Protein 3GRU (pdb70)

Foldseek 3Di:
DWAQAAVVVLVLLLVLQVAAQDFEEEEEACRLVSNVLSCQVHYVAYEYEHADCVNVVSVVVSVVVGVRYHYDHHDLLPDDPLPDDGQEYEYADPAVCVPSNLVVDLVSHHQKYKYKYFVLLLCLCCPFFPDPSDALNVLLQVQFWDKDFSDKAALVSIPPGDPGIMTIMMTGTDCPPQPAPDSVLLNLLRVQQRVQQFAFSLVSCLVSVVSVPDHNVRSNVLLVVLCVPDVLLVVRRRDGNRRDGSNSSRVNSRSSVVSVVVD

Radius of gyration: 21.1 Å; Cα contacts (8 Å, |Δi|>4): 492; chains: 1; bounding box: 54×29×55 Å

Sequence (263 aa):
QCFLIDKNFVNKAVEESSANLTKDDVVLEIGLGKGIILTEELAKNAKKVVYVIEIDKSLEPYANKLKELYNNIEIIWGDALKVDLNKLDFNKVVANLPYQISSPITFKLIKRGFDLAVLMYQYEFAKRMVAAAGTKDYGRLSVAVQSRADVVEIVAKKVPPSAFYPKPKVYSAIVKIKPNKGKYHIENENFFDDFLRAIFQHRNKSVRKALIDSSKELNYNKDEMKKILEDFLNTNSEIKNLINEKVFKLSVKDIVNNLSNEEFYRFLQNR

Nearest PDB structures (foldseek):
  3grv-assembly1_A  TM=1.001E+00  e=2.211E-54  Methanocaldococcus jannaschii
  3fyc-assembly2_B  TM=9.937E-01  e=2.887E-51  Methanocaldococcus jannaschii
  8x46-assembly1_A  TM=8.882E-01  e=2.233E-29  Pyrococcus horikoshii OT3
  8x4l-assembly2_B  TM=8.654E-01  e=7.383E-29  Pyrococc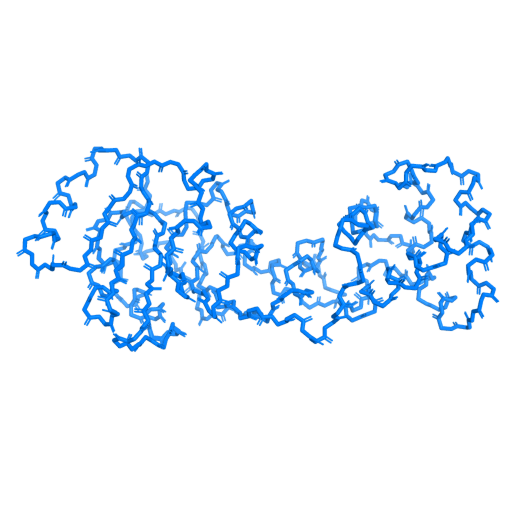us horikoshii OT3
  4jxj-assembly1_A  TM=8.465E-01  e=9.332E-23  Rickettsia bellii RML369-C

CATH classification: 3.40.50.150 (+1 more: 1.10.8.100)

InterPro domains:
  IPR001737 Ribosomal RNA adenine methyltransferase KsgA/Erm [PF00398] (2-251)
  IPR001737 Ribosomal RNA adenine methyltransferase KsgA/Erm [PS51689] (4-269)
  IPR001737 Ribosomal RNA adenine methyltransferase KsgA/Erm [PTHR11727] (4-267)
  IPR011530 Ribosomal RNA adenine dimethylase [MF_00607] (2-266)
  IPR011530 Ribosomal RNA adenine dimethylase [TIGR00755] (2-264)
  IPR020596 Ribosomal RNA adenine methylase transferase, conserved site [PS01131] (34-61)
  IPR020598 Ribosomal RNA adenine methylase transferase, N-terminal [SM00650] (18-184)
  IPR023165 rRNA adenine dimethylase-like, C-terminal [G3DSA:1.10.8.100] (187-275)
  IPR029063 S-adenosyl-L-methionine-dependent methyltransferase superfamily [G3DSA:3.40.50.150] (1-185)
  IPR029063 S-adenosyl-L-methionine-dependent methyltransferase superfamily [SSF53335] (1-267)

Solvent-accessible surface area: 12708 Å² total; per-residue (Å²): 117,54,41,17,83,41,54,96,25,1,79,98,6,20,136,13,1,111,28,76,113,126,13,12,0,0,4,4,18,5,24,79,3,61,13,0,51,38,0,2,102,59,0,122,58,0,16,0,2,13,120,62,117,87,25,66,90,78,2,83,60,12,101,87,133,41,155,23,16,82,19,34,72,21,40,10,76,168,39,67,13,113,172,21,90,10,36,18,0,1,3,40,10,57,42,106,31,7,44,68,0,0,57,40,1,20,89,72,23,20,88,24,0,1,1,7,3,85,46,104,33,0,71,102,0,45,9,66,42,35,61,101,49,3,17,118,13,0,0,11,0,35,2,38,2,51,25,90,50,55,14,103,0,35,22,72,0,8,146,64,137,31,106,74,95,13,0,2,0,64,1,109,40,40,88,69,123,53,62,31,87,50,88,113,28,3,56,40,0,3,78,0,0,27,89,50,72,89,84,18,0,73,108,0,2,30,73,7,3,171,62,11,134,61,77,52,101,80,0,95,124,30,2,82,88,5,48,120,74,62,67,112,4,86,86,24,0,75,67,72,0,24,104,8,42,10,137,44,0,1,66,1,2,15,56,1,50,97,43,27,125,94,108

B-factor: mean 41.16, std 8.22, range [20.68, 82.8]

Organism: Methanocaldococcus jannaschii (strain ATCC 43067 / DSM 2661 / JAL-1 / JCM 10045 / NBRC 100440) (NCBI:txid243232)

Secondary structure (DSSP, 8-state):
--EE--HHHHHHHHHHTT--TT-EEEEE--TTSHHHHHHHHHSSEEEEEES-GGGHHHHHHHHHH-SSEEEEES-TTTS-GGGS--SEEEEE--GGGHHHHHHHHHHH--SEEEEEEEHHHHHHHHPPTTSTT-SHHHHHHHTTEEEEEEEEE-GGGEESPPSS-EEEEEEEE-HHHH--S-HHHHHHHHHHHHTTTTSBHHHHHHHTGGGGT--HHHHHHHHHHHHTT-HHHHHHHTSBGGGS-HHHHHHHHHHHHHHHHH-

Structure (mmCIF, N/CA/C/O backbone):
data_3GRU
#
_entry.id   3GRU
#
_cell.length_a   40.528
_cell.length_b   66.276
_cell.length_c   62.008
_cell.angle_alpha   90.00
_cell.angle_beta   107.52
_cell.angle_gamma   90.00
#
_symmetry.space_group_name_H-M   'P 1 21 1'
#
loop_
_entity.id
_entity.type
_entity.pdbx_description
1 polymer 'Dimethyladenosine transferase'
2 non-polymer 'ADENOSINE MONOPHOSPHATE'
3 non-polymer 'SULFATE ION'
4 water water
#
loop_
_atom_site.group_PDB
_atom_site.id
_atom_site.type_symbol
_atom_site.label_atom_id
_atom_site.label_alt_id
_atom_site.label_comp_id
_atom_site.label_asym_id
_atom_site.label_entity_id
_atom_site.label_seq_id
_atom_site.pdbx_PDB_ins_code
_atom_site.Cartn_x
_atom_site.Cartn_y
_atom_site.Cartn_z
_atom_site.occupancy
_atom_site.B_iso_or_equiv
_atom_site.auth_seq_id
_atom_site.auth_comp_id
_atom_site.auth_asym_id
_atom_site.auth_atom_id
_atom_site.pdbx_PDB_model_num
ATOM 1 N N . GLN A 1 30 ? 26.050 21.978 7.369 1.00 56.78 10 GLN A N 1
ATOM 2 C CA . GLN A 1 30 ? 25.259 21.384 8.488 1.00 50.34 10 GLN A CA 1
ATOM 3 C C . GLN A 1 30 ? 24.856 19.942 8.179 1.00 50.96 10 GLN A C 1
ATOM 4 O O . GLN A 1 30 ? 24.332 19.658 7.096 1.00 44.67 10 GLN A O 1
ATOM 6 N N . CYS A 1 31 ? 25.112 19.043 9.130 1.00 44.50 11 CYS A N 1
ATOM 7 C CA . CYS A 1 31 ? 24.732 17.635 9.011 1.00 48.74 11 CYS A C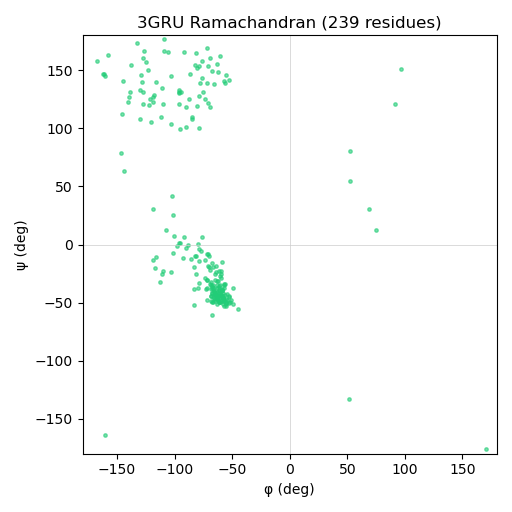A 1
ATOM 8 C C . CYS A 1 31 ? 23.388 17.428 9.708 1.00 45.39 11 CYS A C 1
ATOM 9 O O . CYS A 1 31 ? 23.328 17.321 10.932 1.00 45.69 11 CYS A O 1
ATOM 12 N N . PHE A 1 32 ? 22.314 17.391 8.920 1.00 38.52 12 PHE A N 1
ATOM 13 C CA . PHE A 1 32 ? 20.965 17.233 9.433 1.00 38.48 12 PHE A CA 1
ATOM 14 C C . PHE A 1 32 ? 20.758 15.803 9.939 1.00 37.58 12 PHE A C 1
ATOM 15 O O . PHE A 1 32 ? 21.197 14.858 9.293 1.00 36.01 12 PHE A O 1
ATOM 23 N N . LEU A 1 33 ? 20.084 15.660 11.073 1.00 36.86 13 LEU A N 1
ATOM 24 C CA . LEU A 1 33 ? 19.637 14.343 11.542 1.00 36.53 13 LEU A CA 1
ATOM 25 C C . LEU A 1 33 ? 18.512 13.913 10.617 1.00 38.89 13 LEU A C 1
ATOM 26 O O . LEU A 1 33 ? 17.519 14.636 10.486 1.00 44.26 13 LEU A O 1
ATOM 31 N N . ILE A 1 34 ? 18.671 12.762 9.965 1.00 33.61 14 ILE A N 1
ATOM 32 C CA . ILE A 1 34 ? 17.656 12.298 9.005 1.00 35.18 14 ILE A CA 1
ATOM 33 C C . ILE A 1 34 ? 16.993 10.983 9.431 1.00 45.16 14 ILE A C 1
ATOM 34 O O . ILE A 1 34 ? 15.898 10.659 8.968 1.00 46.95 14 ILE A O 1
ATOM 39 N N . ASP A 1 35 ? 17.656 10.239 10.312 1.00 37.76 15 ASP A N 1
ATOM 40 C CA . ASP A 1 35 ? 17.205 8.891 10.660 1.00 34.61 15 ASP A CA 1
ATOM 41 C C . ASP A 1 35 ? 16.143 8.956 11.757 1.00 31.98 15 ASP A C 1
ATOM 42 O O . ASP A 1 35 ? 16.432 9.260 12.927 1.00 35.80 15 ASP A O 1
ATOM 47 N N . LYS A 1 36 ? 14.904 8.670 11.370 1.00 33.27 16 LYS A N 1
ATOM 48 C CA . LYS A 1 36 ? 13.784 8.758 12.306 1.00 34.61 16 LYS A CA 1
ATOM 49 C C . LYS A 1 36 ? 13.933 7.829 13.517 1.00 34.96 16 LYS A C 1
ATOM 50 O O . LYS A 1 36 ? 13.378 8.091 14.587 1.00 37.38 16 LYS A O 1
ATOM 52 N N . ASN A 1 37 ? 14.681 6.742 13.360 1.00 33.94 17 ASN A N 1
ATOM 53 C CA . ASN A 1 37 ? 14.914 5.851 14.502 1.00 34.71 17 ASN A CA 1
ATOM 54 C C . ASN A 1 37 ? 15.628 6.517 15.658 1.00 36.70 17 ASN A C 1
ATOM 55 O O . ASN A 1 37 ? 15.308 6.246 16.817 1.00 37.69 17 ASN A O 1
ATOM 60 N N . PHE A 1 38 ? 16.557 7.423 15.341 1.00 35.17 18 PHE A N 1
ATOM 61 C CA . PHE A 1 38 ? 17.255 8.184 16.361 1.00 34.82 18 PHE A CA 1
ATOM 62 C C . PHE A 1 38 ? 16.437 9.347 16.911 1.00 37.66 18 PHE A C 1
ATOM 63 O O . PHE A 1 38 ? 16.522 9.660 18.096 1.00 38.87 18 PHE A O 1
ATOM 71 N N . VAL A 1 39 ? 15.616 9.956 16.057 1.00 33.32 19 VAL A N 1
ATOM 72 C CA . VAL A 1 39 ? 14.595 10.881 16.545 1.00 35.01 19 VAL A CA 1
ATOM 73 C C . VAL A 1 39 ? 13.714 10.173 17.593 1.00 38.29 19 VAL A C 1
ATOM 74 O O . VAL A 1 39 ? 13.542 10.671 18.713 1.00 37.60 19 VAL A O 1
ATOM 78 N N . ASN A 1 40 ? 13.207 8.990 17.242 1.00 36.33 20 ASN A N 1
ATOM 79 C CA . ASN A 1 40 ? 12.366 8.211 18.157 1.00 36.36 20 ASN A CA 1
ATOM 80 C C . ASN A 1 40 ? 13.069 7.890 19.471 1.00 36.13 20 ASN A C 1
ATOM 81 O O . ASN A 1 40 ? 12.470 8.041 20.535 1.00 41.22 20 ASN A O 1
ATOM 86 N N . LYS A 1 41 ? 14.339 7.470 19.415 1.00 35.83 21 LYS A N 1
ATOM 87 C CA . LYS A 1 41 ? 15.084 7.152 20.647 1.00 37.17 21 LYS A CA 1
ATOM 88 C C . LYS A 1 41 ? 15.191 8.368 21.581 1.00 37.04 21 LYS A C 1
ATOM 89 O O . LYS A 1 41 ? 15.001 8.254 22.805 1.00 38.86 21 LYS A O 1
ATOM 95 N N . ALA A 1 42 ? 15.491 9.530 21.000 1.00 35.40 22 ALA A N 1
ATOM 96 C CA . ALA A 1 42 ? 15.583 10.770 21.781 1.00 37.60 22 ALA A CA 1
ATOM 97 C C . ALA A 1 42 ? 14.231 11.116 22.409 1.00 35.55 22 ALA A C 1
ATOM 98 O O . ALA A 1 42 ? 14.134 11.356 23.618 1.00 38.15 22 ALA A O 1
ATOM 100 N N . VAL A 1 43 ? 13.191 11.126 21.583 1.00 36.83 23 VAL A N 1
ATOM 101 C CA . VAL A 1 43 ? 11.848 11.484 22.049 1.00 34.68 23 VAL A CA 1
ATOM 102 C C . VAL A 1 43 ? 11.353 10.532 23.155 1.00 38.30 23 VAL A C 1
ATOM 103 O O . VAL A 1 43 ? 10.768 10.971 24.160 1.00 38.07 23 VAL A O 1
ATOM 107 N N A GLU A 1 44 ? 11.628 9.245 22.964 0.50 35.71 24 GLU A N 1
ATOM 108 N N B GLU A 1 44 ? 11.562 9.228 22.983 0.50 38.28 24 GLU A N 1
ATOM 109 C CA A GLU A 1 44 ? 11.301 8.222 23.952 0.50 37.48 24 GLU A CA 1
ATOM 110 C CA B GLU A 1 44 ? 11.096 8.263 23.997 0.50 35.48 24 GLU A CA 1
ATOM 111 C C A GLU A 1 44 ? 12.014 8.475 25.280 0.50 32.35 24 GLU A C 1
ATOM 112 C C B GLU A 1 44 ? 11.776 8.475 25.347 0.50 37.61 24 GLU A C 1
ATOM 113 O O A GLU A 1 44 ? 11.413 8.346 26.350 0.50 41.28 24 GLU A O 1
ATOM 114 O O B GLU A 1 44 ? 11.119 8.462 26.389 0.50 36.37 24 GLU A O 1
ATOM 125 N N A SER A 1 45 ? 13.285 8.857 25.213 0.50 34.54 25 SER A N 1
ATOM 126 N N B SER A 1 45 ? 13.088 8.691 25.321 0.50 35.56 25 SER A N 1
ATOM 127 C CA A SER A 1 45 ? 14.069 9.072 26.419 0.50 38.42 25 SER A CA 1
ATOM 128 C CA B SER A 1 45 ? 13.850 8.946 26.537 0.50 32.47 25 SER A CA 1
ATOM 129 C C A SER A 1 45 ? 13.582 10.276 27.222 0.50 32.98 25 SER A C 1
ATOM 130 C C B SER A 1 45 ? 13.390 10.198 27.277 0.50 40.11 25 SER A C 1
ATOM 131 O O A SER A 1 45 ? 13.805 10.359 28.435 0.50 37.61 25 SER A O 1
ATOM 132 O O B SER A 1 45 ? 13.475 10.253 28.508 0.50 38.28 25 SER A O 1
ATOM 137 N N . ALA A 1 46 ? 12.918 11.199 26.529 1.00 37.67 26 ALA A N 1
ATOM 138 C CA . ALA A 1 46 ? 12.433 12.454 27.127 1.00 36.95 26 ALA A CA 1
ATOM 139 C C . ALA A 1 46 ? 11.126 12.272 27.918 1.00 39.00 26 ALA A C 1
ATOM 140 O O . ALA A 1 46 ? 10.740 13.155 28.676 1.00 37.49 26 ALA A O 1
ATOM 142 N N . ASN A 1 47 ? 10.443 11.141 27.714 1.00 33.84 27 ASN A N 1
ATOM 143 C CA . ASN A 1 47 ? 9.255 10.788 28.490 1.00 34.99 27 ASN A CA 1
ATOM 144 C C . ASN A 1 47 ? 8.238 11.936 28.463 1.00 38.66 27 ASN A C 1
ATOM 145 O O . ASN A 1 47 ? 7.816 12.425 29.492 1.00 36.77 27 ASN A O 1
ATOM 150 N N . LEU A 1 48 ? 7.873 12.365 27.265 1.00 35.54 28 LEU A N 1
ATOM 151 C CA . LEU A 1 48 ? 6.977 13.516 27.098 1.00 37.11 28 LEU A CA 1
ATOM 152 C C . LEU A 1 48 ? 5.497 13.234 27.378 1.00 39.29 28 LEU A C 1
ATOM 153 O O . LEU A 1 48 ? 4.965 12.163 27.046 1.00 37.18 28 LEU A O 1
ATOM 158 N N . THR A 1 49 ? 4.825 14.223 27.969 1.00 35.04 29 THR A N 1
ATOM 159 C CA . THR A 1 49 ? 3.380 14.228 28.058 1.00 32.16 29 THR A CA 1
ATOM 160 C C . THR A 1 49 ? 2.890 15.603 27.633 1.00 32.76 29 THR A C 1
ATOM 161 O O . THR A 1 49 ? 3.698 16.533 27.451 1.00 34.00 29 THR A O 1
ATOM 165 N N . LYS A 1 50 ? 1.570 15.747 27.519 1.00 32.41 30 LYS A N 1
ATOM 166 C CA . LYS A 1 50 ? 0.996 16.990 27.022 1.00 31.95 30 LYS A CA 1
ATOM 167 C C . LYS A 1 50 ? 1.020 18.113 28.076 1.00 34.48 30 LYS A C 1
ATOM 168 O O . LYS A 1 50 ? 0.427 19.180 27.858 1.00 33.82 30 LYS A O 1
ATOM 174 N N . ASP A 1 51 ? 1.664 17.855 29.219 1.00 33.55 31 ASP A N 1
ATOM 175 C CA . ASP A 1 51 ? 1.892 18.900 30.227 1.00 32.38 31 ASP A CA 1
ATOM 176 C C . ASP A 1 51 ? 3.315 19.451 30.191 1.00 33.41 31 ASP A C 1
ATOM 177 O O . ASP A 1 51 ? 3.637 20.399 30.920 1.00 34.71 31 ASP A O 1
ATOM 182 N N . ASP A 1 52 ? 4.173 18.824 29.382 1.00 33.27 32 ASP A N 1
ATOM 183 C CA . ASP A 1 52 ? 5.555 19.260 29.237 1.00 32.18 32 ASP A CA 1
ATOM 184 C C . ASP A 1 52 ? 5.659 20.329 28.167 1.00 35.64 32 ASP A C 1
ATOM 185 O O . ASP A 1 52 ? 4.927 20.288 27.169 1.00 36.35 32 ASP A O 1
ATOM 190 N N . VAL A 1 53 ? 6.591 21.256 28.373 1.00 33.01 33 VAL A N 1
ATOM 191 C CA . VAL A 1 53 ? 6.896 22.285 27.374 1.00 31.38 33 VAL A CA 1
ATOM 192 C C . VAL A 1 53 ? 8.378 22.122 27.048 1.00 37.12 33 VAL A C 1
ATOM 193 O O . VAL A 1 53 ? 9.231 22.169 27.955 1.00 34.36 33 VAL A O 1
ATOM 197 N N . VAL A 1 54 ? 8.676 21.949 25.758 1.00 34.13 34 VAL A N 1
ATOM 198 C CA . VAL A 1 54 ? 10.025 21.540 25.339 1.00 33.06 34 VAL A CA 1
ATOM 199 C C . VAL A 1 54 ? 10.750 22.654 24.602 1.00 36.67 34 VAL A C 1
ATOM 200 O O . VAL A 1 54 ? 10.170 23.300 23.723 1.00 33.92 34 VAL A O 1
ATOM 204 N N . LEU A 1 55 ? 12.017 22.868 24.964 1.00 32.73 35 LEU A N 1
ATOM 205 C CA . LEU A 1 55 ? 12.916 23.714 24.192 1.00 33.70 35 LEU A CA 1
ATOM 206 C C . LEU A 1 55 ? 13.741 22.832 23.263 1.00 35.12 35 LEU A C 1
ATOM 207 O O . LEU A 1 55 ? 14.350 21.853 23.716 1.00 34.08 35 LEU A O 1
ATOM 212 N N . GLU A 1 56 ? 13.783 23.196 21.986 1.00 34.13 36 GLU A N 1
ATOM 213 C CA . GLU A 1 56 ? 14.706 22.561 21.045 1.00 34.50 36 GLU A CA 1
ATOM 214 C C . GLU A 1 56 ? 15.685 23.621 20.557 1.00 35.07 36 GLU A C 1
ATOM 215 O O . GLU A 1 56 ? 15.290 24.759 20.323 1.00 35.79 36 GLU A O 1
ATOM 221 N N . ILE A 1 57 ? 16.951 23.242 20.419 1.00 35.64 37 ILE A N 1
ATOM 222 C CA . ILE A 1 57 ? 17.965 24.127 19.845 1.00 37.30 37 ILE A CA 1
ATOM 223 C C . ILE A 1 57 ? 18.360 23.569 18.490 1.00 36.34 37 ILE A C 1
ATOM 224 O O . ILE A 1 57 ? 18.794 22.425 18.394 1.00 37.07 37 ILE A O 1
ATOM 229 N N . GLY A 1 58 ? 18.174 24.372 17.452 1.00 36.27 38 GLY A N 1
ATOM 230 C CA . GLY A 1 58 ? 18.454 23.949 16.093 1.00 33.88 38 GLY A CA 1
ATOM 231 C C . GLY A 1 58 ? 17.207 23.346 15.475 1.00 40.45 38 GLY A C 1
ATOM 232 O O . GLY A 1 58 ? 16.659 22.356 15.970 1.00 44.04 38 GLY A O 1
ATOM 233 N N . LEU A 1 59 ? 16.758 23.938 14.379 1.00 34.29 39 LEU A N 1
ATOM 234 C CA . LEU A 1 59 ? 15.551 23.472 13.713 1.00 35.23 39 LEU A CA 1
ATOM 235 C 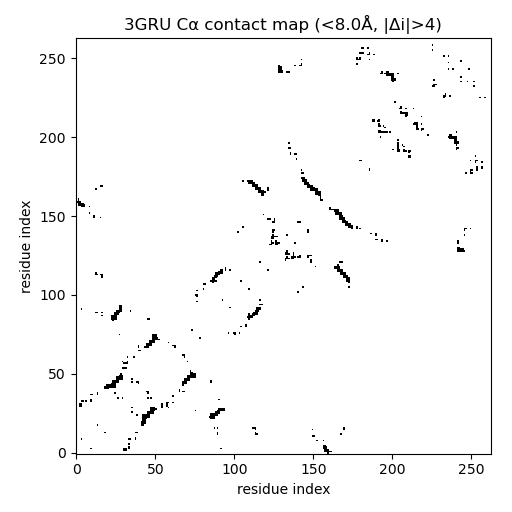C . LEU A 1 59 ? 15.839 22.297 12.769 1.00 34.46 39 LEU A C 1
ATOM 236 O O . LEU A 1 59 ? 15.018 21.385 12.628 1.00 36.86 39 LEU A O 1
ATOM 241 N N . GLY A 1 60 ? 16.981 22.357 12.090 1.00 39.47 40 GLY A N 1
ATOM 242 C CA . GLY A 1 60 ? 17.296 21.397 11.033 1.00 38.91 40 GLY A CA 1
ATOM 243 C C . GLY A 1 60 ? 16.150 21.310 10.041 1.00 36.96 40 GLY A C 1
ATOM 244 O O . GLY A 1 60 ? 15.626 22.332 9.604 1.00 38.05 40 GLY A O 1
ATOM 245 N N . LYS A 1 61 ? 15.759 20.081 9.704 1.00 39.82 41 LYS A N 1
ATOM 246 C CA . LYS A 1 61 ? 14.662 19.827 8.769 1.00 39.07 41 LYS A CA 1
ATOM 247 C C . LYS A 1 61 ? 13.307 19.767 9.471 1.00 38.36 41 LYS A C 1
ATOM 248 O O . LYS A 1 61 ? 12.265 19.551 8.829 1.00 39.99 41 LYS A O 1
ATOM 254 N N . GLY A 1 62 ? 13.330 19.947 10.790 1.00 39.13 42 GLY A N 1
ATOM 255 C CA . GLY A 1 62 ? 12.123 19.882 11.612 1.00 38.25 42 GLY A CA 1
ATOM 256 C C . GLY A 1 62 ? 11.530 18.501 11.874 1.00 37.98 42 GLY A C 1
ATOM 257 O O . GLY A 1 62 ? 10.373 18.396 12.311 1.00 41.10 42 GLY A O 1
ATOM 258 N N A ILE A 1 63 ? 12.307 17.455 11.607 0.50 37.54 43 ILE A N 1
ATOM 259 N N B ILE A 1 63 ? 12.292 17.437 11.630 0.50 39.75 43 ILE A N 1
ATOM 260 C CA A ILE A 1 63 ? 11.844 16.086 11.843 0.50 40.05 43 ILE A CA 1
ATOM 261 C CA B ILE A 1 63 ? 11.752 16.083 11.859 0.50 40.85 43 ILE A CA 1
ATOM 262 C C A ILE A 1 63 ? 11.655 15.885 13.353 0.50 35.37 43 ILE A C 1
ATOM 263 C C B ILE A 1 63 ? 11.730 15.706 13.353 0.50 35.38 43 ILE A C 1
ATOM 264 O O A ILE A 1 63 ? 10.578 15.484 13.816 0.50 35.49 43 ILE A O 1
ATOM 265 O O B ILE A 1 63 ? 10.845 14.974 13.804 0.50 46.43 43 ILE A O 1
ATOM 274 N N . LEU A 1 64 ? 12.692 16.218 14.114 1.00 35.32 44 LEU A N 1
ATOM 275 C CA . LEU A 1 64 ? 12.636 16.112 15.569 1.00 32.42 44 LEU A CA 1
ATOM 276 C C . LEU A 1 64 ? 11.548 17.051 16.072 1.00 33.47 44 LEU A C 1
ATOM 277 O O . LEU A 1 64 ? 10.733 16.672 16.911 1.00 36.36 44 LEU A O 1
ATOM 282 N N . THR A 1 65 ? 11.527 18.278 15.540 1.00 33.46 45 THR A N 1
ATOM 283 C CA . THR A 1 65 ? 10.523 19.277 15.935 1.00 33.03 45 THR A CA 1
ATOM 284 C C . THR A 1 65 ? 9.094 18.752 15.829 1.00 36.03 45 THR A C 1
ATOM 285 O O . THR A 1 65 ? 8.288 18.932 16.752 1.00 34.89 45 THR A O 1
ATOM 289 N N . GLU A 1 66 ? 8.792 18.082 14.719 1.00 33.61 46 GLU A N 1
ATOM 290 C CA . GLU A 1 66 ? 7.462 17.506 14.506 1.00 32.51 46 GLU A CA 1
ATOM 291 C C . GLU A 1 66 ? 7.090 16.522 15.621 1.00 35.87 46 GLU A C 1
ATOM 292 O O . GLU A 1 66 ? 5.976 16.584 16.170 1.00 37.12 46 GLU A O 1
ATOM 298 N N . GLU A 1 67 ? 8.024 15.637 15.976 1.00 34.69 47 GLU A N 1
ATOM 299 C CA . GLU A 1 67 ? 7.746 14.620 17.007 1.00 36.51 47 GLU A CA 1
ATOM 300 C C . GLU A 1 67 ? 7.546 15.258 18.377 1.00 34.57 47 GLU A C 1
ATOM 301 O O . GLU A 1 67 ? 6.730 14.793 19.172 1.00 39.61 47 GLU A O 1
ATOM 307 N N . LEU A 1 68 ? 8.281 16.332 18.638 1.00 34.04 48 LEU A N 1
ATOM 308 C CA . LEU A 1 68 ? 8.133 17.068 19.892 1.00 36.13 48 LEU A CA 1
ATOM 309 C C . LEU A 1 68 ? 6.739 17.704 19.947 1.00 38.08 48 LEU A C 1
ATOM 310 O O . LEU A 1 68 ? 6.047 17.601 20.965 1.00 38.13 48 LEU A O 1
ATOM 315 N N . ALA A 1 69 ? 6.327 18.339 18.847 1.00 34.43 49 ALA A N 1
ATOM 316 C CA . ALA A 1 69 ? 5.027 19.007 18.777 1.00 33.97 49 ALA A CA 1
ATOM 317 C C . ALA A 1 69 ? 3.855 18.031 18.931 1.00 37.29 49 ALA A C 1
ATOM 318 O O . ALA A 1 69 ? 2.823 18.365 19.533 1.00 37.75 49 ALA A O 1
ATOM 320 N N . LYS A 1 70 ? 4.003 16.838 18.361 1.00 34.69 50 LYS A N 1
ATOM 321 C CA . LYS A 1 70 ? 2.975 15.796 18.473 1.00 36.29 50 LYS A CA 1
ATOM 322 C C . LYS A 1 70 ? 2.739 15.346 19.917 1.00 37.91 50 LYS A C 1
ATOM 323 O O . LYS A 1 70 ? 1.630 14.940 20.273 1.00 37.26 50 LYS A O 1
ATOM 329 N N . ASN A 1 71 ? 3.795 15.389 20.727 1.00 35.15 51 ASN A N 1
ATOM 330 C CA . ASN A 1 71 ? 3.793 14.740 22.046 1.00 35.30 51 ASN A CA 1
ATOM 331 C C . ASN A 1 71 ? 3.784 15.665 23.261 1.00 39.27 51 ASN A C 1
ATOM 332 O O . ASN A 1 71 ? 3.324 15.266 24.340 1.00 41.42 51 ASN A O 1
ATOM 337 N N . ALA A 1 72 ? 4.244 16.903 23.075 1.00 36.66 52 ALA A N 1
ATOM 338 C CA . ALA A 1 72 ? 4.347 17.886 24.172 1.00 36.54 52 ALA A CA 1
ATOM 339 C C . ALA A 1 72 ? 3.261 18.966 24.080 1.00 36.63 52 ALA A C 1
ATOM 340 O O . ALA A 1 72 ? 2.594 19.105 23.040 1.00 35.95 52 ALA A O 1
ATOM 342 N N . LYS A 1 73 ? 3.073 19.723 25.171 1.00 33.14 53 LYS A N 1
ATOM 343 C CA . LYS A 1 73 ? 2.126 20.839 25.153 1.00 31.71 53 LYS A CA 1
ATOM 344 C C . LYS A 1 73 ? 2.480 21.840 24.057 1.00 33.74 53 LYS A C 1
ATOM 345 O O . 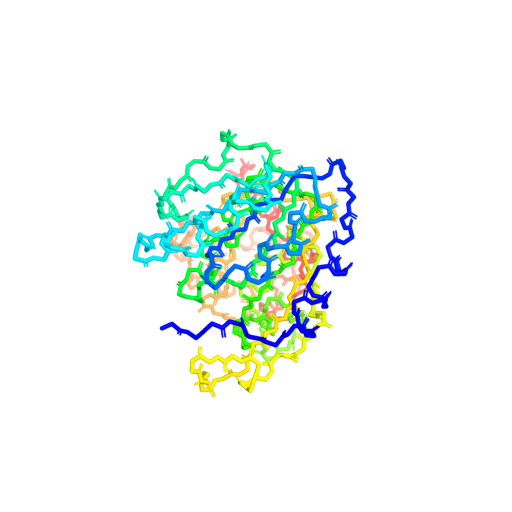LYS A 1 73 ? 1.608 22.256 23.268 1.00 34.76 53 LYS A O 1
ATOM 351 N N . LYS A 1 74 ? 3.763 22.217 24.023 1.00 34.13 54 LYS A N 1
ATOM 352 C CA . LYS A 1 74 ? 4.242 23.295 23.166 1.00 36.09 54 LYS A CA 1
ATOM 353 C C . LYS A 1 74 ? 5.737 23.092 23.013 1.00 34.70 54 LYS A C 1
ATOM 354 O O . LYS A 1 74 ? 6.389 22.520 23.897 1.00 34.77 54 LYS A O 1
ATOM 360 N N A VAL A 1 75 ? 6.287 23.512 21.878 0.50 32.75 55 VAL A N 1
ATOM 361 N N B VAL A 1 75 ? 6.269 23.584 21.896 0.50 34.49 55 VAL A N 1
ATOM 362 C CA A VAL A 1 75 ? 7.731 23.461 21.685 0.50 30.70 55 VAL A CA 1
ATOM 363 C CA B VAL A 1 75 ? 7.684 23.481 21.579 0.50 35.62 55 VAL A CA 1
ATOM 364 C C A VAL A 1 75 ? 8.253 24.800 21.179 0.50 32.02 55 VAL A C 1
ATOM 365 C C B VAL A 1 75 ? 8.215 24.859 21.192 0.50 35.40 55 VAL A C 1
ATOM 366 O O A VAL A 1 75 ? 7.688 25.391 20.254 0.50 31.29 55 VAL A O 1
ATOM 367 O O B VAL A 1 75 ? 7.616 25.542 20.356 0.50 34.63 55 VAL A O 1
ATOM 374 N N . TYR A 1 76 ? 9.310 25.275 21.831 1.00 32.89 56 TYR A N 1
ATOM 375 C CA . TYR A 1 76 ? 10.058 26.457 21.393 1.00 32.22 56 TYR A CA 1
ATOM 376 C C . TYR A 1 76 ? 11.252 25.909 20.626 1.00 34.09 56 TYR A C 1
ATOM 377 O O . TYR A 1 76 ? 11.896 24.975 21.099 1.00 36.01 56 TYR A O 1
ATOM 386 N N . VAL A 1 77 ? 11.574 26.509 19.485 1.00 32.68 57 VAL A N 1
ATOM 387 C CA . VAL A 1 77 ? 12.797 26.171 18.745 1.00 34.07 57 VAL A CA 1
ATOM 388 C C . VAL A 1 77 ? 13.651 27.415 18.577 1.00 31.70 57 VAL A C 1
ATOM 389 O O . VAL A 1 77 ? 13.185 28.386 17.980 1.00 34.52 57 VAL A O 1
ATOM 393 N N . ILE A 1 78 ? 14.881 27.384 19.094 1.00 32.16 58 ILE A N 1
ATOM 394 C CA . ILE A 1 78 ? 15.825 28.480 18.860 1.00 34.24 58 ILE A CA 1
ATOM 395 C C . ILE A 1 78 ? 16.716 28.088 17.691 1.00 33.90 58 ILE A C 1
ATOM 396 O O . ILE A 1 78 ? 17.393 27.062 17.746 1.00 34.01 58 ILE A O 1
ATOM 401 N N . GLU A 1 79 ? 16.689 28.912 16.646 1.00 31.94 59 GLU A N 1
ATOM 402 C CA . GLU A 1 79 ? 17.416 28.643 15.404 1.00 34.52 59 GLU A CA 1
ATOM 403 C C . GLU A 1 79 ? 18.044 29.931 14.871 1.00 32.61 59 GLU A C 1
ATOM 404 O O . GLU A 1 79 ? 17.352 30.928 14.703 1.00 31.15 59 GLU A O 1
ATOM 410 N N . ILE A 1 80 ? 19.353 29.880 14.621 1.00 37.06 60 ILE A N 1
ATOM 411 C CA . ILE A 1 80 ? 20.136 31.057 14.205 1.00 34.12 60 ILE A CA 1
ATOM 412 C C . ILE A 1 80 ? 20.039 31.390 12.717 1.00 37.64 60 ILE A C 1
ATOM 413 O O . ILE A 1 80 ? 20.262 32.545 12.309 1.00 34.29 60 ILE A O 1
ATOM 418 N N . ASP A 1 81 ? 19.738 30.370 11.914 1.00 37.47 61 ASP A N 1
ATOM 419 C CA . ASP A 1 81 ? 19.817 30.467 10.453 1.00 31.87 61 ASP A CA 1
ATOM 420 C C . ASP A 1 81 ? 18.427 30.624 9.846 1.00 39.28 61 ASP A C 1
ATOM 421 O O . ASP A 1 81 ? 17.665 29.654 9.752 1.00 37.48 61 ASP A O 1
ATOM 426 N N . LYS A 1 82 ? 18.104 31.848 9.430 1.00 41.71 62 LYS A N 1
ATOM 427 C CA . LYS A 1 82 ? 16.779 32.150 8.874 1.00 41.08 62 LYS A CA 1
ATOM 428 C C . LYS A 1 82 ? 16.514 31.535 7.498 1.00 36.71 62 LYS A C 1
ATOM 429 O O . LYS A 1 82 ? 15.379 31.560 7.018 1.00 38.92 62 LYS A O 1
ATOM 435 N N . SER A 1 83 ? 17.546 30.984 6.864 1.00 40.04 63 SER A N 1
ATOM 436 C CA . SER A 1 83 ? 17.357 30.346 5.555 1.00 42.18 63 SER A CA 1
ATOM 437 C C . SER A 1 83 ? 16.579 29.024 5.693 1.00 39.73 63 SER A C 1
ATOM 438 O O . SER A 1 83 ? 16.154 28.436 4.695 1.00 48.79 63 SER A O 1
ATOM 441 N N . LEU A 1 84 ? 16.370 28.594 6.939 1.00 35.61 64 LEU A N 1
ATOM 442 C CA . LEU A 1 84 ? 15.624 27.372 7.261 1.00 35.85 64 LEU A CA 1
ATOM 443 C C . LEU A 1 84 ? 14.135 27.646 7.489 1.00 37.57 64 LEU A C 1
ATOM 444 O O . LEU A 1 84 ? 13.382 26.744 7.867 1.00 42.68 64 LEU A O 1
ATOM 449 N N . GLU A 1 85 ? 13.714 28.887 7.241 1.00 36.60 65 GLU A N 1
ATOM 450 C CA . GLU A 1 85 ? 12.328 29.307 7.479 1.00 43.77 65 GLU A CA 1
ATOM 451 C C . GLU A 1 85 ? 11.256 28.483 6.730 1.00 40.11 65 GLU A C 1
ATOM 452 O O . GLU A 1 85 ? 10.179 28.239 7.283 1.00 47.58 65 GLU A O 1
ATOM 458 N N . PRO A 1 86 ? 11.533 28.057 5.478 1.00 45.55 66 PRO A N 1
ATOM 459 C CA . PRO A 1 86 ? 10.543 27.189 4.825 1.00 49.03 66 PRO A CA 1
ATOM 460 C C . PRO A 1 86 ? 10.223 25.914 5.609 1.00 40.58 66 PRO A C 1
ATOM 461 O O . PRO A 1 86 ? 9.078 25.454 5.567 1.00 47.81 66 PRO A O 1
ATOM 465 N N . TYR A 1 87 ? 11.203 25.350 6.317 1.00 38.55 67 TYR A N 1
ATOM 466 C CA . TYR A 1 87 ? 10.925 24.204 7.192 1.00 42.04 67 TYR A CA 1
ATOM 467 C C . TYR A 1 87 ? 10.003 24.582 8.356 1.00 45.38 67 TYR A C 1
ATOM 468 O O . TYR A 1 87 ? 9.098 23.820 8.712 1.00 49.91 67 TYR A O 1
ATOM 477 N N . ALA A 1 88 ? 10.237 25.765 8.924 1.00 43.25 68 ALA A N 1
ATOM 478 C CA . ALA A 1 88 ? 9.401 26.323 9.995 1.00 37.20 68 ALA A CA 1
ATOM 479 C C . ALA A 1 88 ? 7.965 26.562 9.521 1.00 43.89 68 ALA A C 1
ATOM 480 O O . ALA A 1 88 ? 7.004 26.176 10.191 1.00 41.89 68 ALA A O 1
ATOM 482 N N . ASN A 1 89 ? 7.836 27.193 8.357 1.00 45.68 69 ASN A N 1
ATOM 483 C CA . ASN A 1 89 ? 6.533 27.488 7.758 1.00 41.89 69 ASN A CA 1
ATOM 484 C C . ASN A 1 89 ? 5.719 26.231 7.451 1.00 42.83 69 ASN A C 1
ATOM 485 O O . ASN A 1 89 ? 4.508 26.209 7.663 1.00 49.02 69 ASN A O 1
ATOM 490 N N . LYS A 1 90 ? 6.393 25.183 6.982 1.00 47.21 70 LYS A N 1
ATOM 491 C CA . LYS A 1 90 ? 5.750 23.892 6.738 1.00 48.26 70 LYS A CA 1
ATOM 492 C C . LYS A 1 90 ? 5.163 23.330 8.038 1.00 51.78 70 LYS A C 1
ATOM 493 O O . LYS A 1 90 ? 3.992 22.944 8.084 1.00 46.15 70 LYS A O 1
ATOM 495 N N . LEU A 1 91 ? 5.980 23.313 9.090 1.00 46.45 71 LEU A N 1
ATOM 496 C CA . LEU A 1 91 ? 5.566 22.808 10.398 1.00 48.32 71 LEU A CA 1
ATOM 497 C C . LEU A 1 91 ? 4.350 23.543 10.956 1.00 41.49 71 LEU A C 1
ATOM 498 O O . LEU A 1 91 ? 3.409 22.920 11.455 1.00 44.56 71 LEU A O 1
ATOM 503 N N . LYS A 1 92 ? 4.382 24.871 10.872 1.00 50.12 72 LYS A N 1
ATOM 504 C CA . LYS A 1 92 ? 3.322 25.719 11.420 1.00 56.70 72 LYS A CA 1
ATOM 505 C C . LYS A 1 92 ? 1.962 25.527 10.742 1.00 61.45 72 LYS A C 1
ATOM 506 O O . LYS A 1 92 ? 0.928 25.907 11.301 1.00 58.12 72 LYS A O 1
ATOM 512 N N . GLU A 1 93 ? 1.973 24.948 9.541 1.00 49.65 73 GLU A N 1
ATOM 513 C CA . GLU A 1 93 ? 0.746 24.599 8.834 1.00 54.04 73 GLU A CA 1
ATOM 514 C C . GLU A 1 93 ? 0.051 23.376 9.436 1.00 51.61 73 GLU A C 1
ATOM 515 O O . GLU A 1 93 ? -1.172 23.247 9.351 1.00 61.57 73 GLU A O 1
ATOM 517 N N . LEU A 1 94 ? 0.833 22.483 10.037 1.00 41.40 74 LEU A N 1
ATOM 518 C CA . LEU A 1 94 ? 0.298 21.238 10.579 1.00 42.80 74 LEU A CA 1
ATOM 519 C C . LEU A 1 94 ? 0.155 21.286 12.100 1.00 45.52 74 LEU A C 1
ATOM 520 O O . LEU A 1 94 ? -0.637 20.541 12.680 1.00 51.00 74 LEU A O 1
ATOM 525 N N . TYR A 1 95 ? 0.935 22.152 12.741 1.00 44.28 75 TYR A N 1
ATOM 526 C CA . TYR A 1 95 ? 0.971 22.216 14.199 1.00 41.44 75 TYR A CA 1
ATOM 527 C C . TYR A 1 95 ? 0.801 23.634 14.679 1.00 48.34 75 TYR A C 1
ATOM 528 O O . TYR A 1 95 ? 1.451 24.547 14.171 1.00 49.50 75 TYR A O 1
ATOM 537 N N . ASN A 1 96 ? -0.079 23.806 15.661 1.00 36.72 76 ASN A N 1
ATOM 538 C CA . ASN A 1 96 ? -0.362 25.115 16.236 1.00 37.33 76 ASN A CA 1
ATOM 539 C C . ASN A 1 96 ? 0.436 25.424 17.504 1.00 39.26 76 ASN A C 1
ATOM 540 O O . ASN A 1 96 ? 0.281 26.502 18.083 1.00 38.37 76 ASN A O 1
ATOM 545 N N . ASN A 1 97 ? 1.300 24.491 17.917 1.00 34.22 77 ASN A N 1
ATOM 546 C CA . ASN A 1 97 ? 1.967 24.586 19.211 1.00 34.62 77 ASN A CA 1
ATOM 547 C C . ASN A 1 97 ? 3.485 24.673 19.094 1.00 34.85 77 ASN A C 1
ATOM 548 O O . ASN A 1 97 ? 4.211 24.215 19.985 1.00 36.25 77 ASN A O 1
ATOM 553 N N . ILE A 1 98 ? 3.954 25.268 17.996 1.00 35.90 78 ILE A N 1
ATOM 554 C CA . ILE A 1 98 ? 5.390 25.434 17.753 1.00 33.15 78 ILE A CA 1
ATOM 555 C C . ILE A 1 98 ? 5.691 26.922 17.669 1.00 41.56 78 ILE A C 1
ATOM 556 O O . ILE A 1 98 ? 5.057 27.642 16.894 1.00 38.57 78 ILE A O 1
ATOM 561 N N . GLU A 1 99 ? 6.652 27.381 18.466 1.00 34.10 79 GLU A N 1
ATOM 562 C CA . GLU A 1 99 ? 7.094 28.776 18.393 1.00 37.22 79 GLU A CA 1
ATOM 563 C C . GLU A 1 99 ? 8.570 28.806 18.012 1.00 40.97 79 GLU A C 1
ATOM 564 O O . GLU A 1 99 ? 9.398 28.210 18.700 1.00 36.56 79 GLU A O 1
ATOM 570 N N . ILE A 1 100 ? 8.886 29.492 16.914 1.00 34.29 80 ILE A N 1
ATOM 571 C CA . ILE A 1 100 ? 10.269 29.632 16.482 1.00 34.17 80 ILE A CA 1
ATOM 572 C C . ILE A 1 100 ? 10.846 30.951 16.979 1.00 33.77 80 ILE A C 1
ATOM 573 O O . ILE A 1 100 ? 10.233 32.016 16.834 1.00 32.99 80 ILE A O 1
ATOM 578 N N . ILE A 1 101 ? 12.022 30.849 17.578 1.00 31.84 81 ILE A N 1
ATOM 579 C CA . ILE A 1 101 ? 12.784 31.995 18.058 1.00 33.29 81 ILE A CA 1
ATOM 580 C C . ILE A 1 101 ? 14.014 32.074 17.176 1.00 39.30 81 ILE A C 1
ATOM 581 O O . ILE A 1 101 ? 14.897 31.205 17.243 1.00 34.79 81 ILE A O 1
ATOM 586 N N . TRP A 1 102 ? 14.055 33.092 16.323 1.00 34.38 82 TRP A N 1
ATOM 587 C CA . TRP A 1 102 ? 15.174 33.239 15.424 1.00 33.23 82 TRP A CA 1
ATOM 588 C C . TRP A 1 102 ? 16.256 33.972 16.166 1.00 33.22 82 TRP A C 1
ATOM 589 O O . TRP A 1 102 ? 16.145 35.173 16.434 1.00 33.03 82 TRP A O 1
ATOM 600 N N . GLY A 1 103 ? 17.316 33.251 16.480 1.00 33.72 83 GLY A N 1
ATOM 601 C CA . GLY A 1 103 ? 18.425 33.853 17.191 1.00 37.10 83 GLY A CA 1
ATOM 602 C C . GLY A 1 103 ? 19.450 32.853 17.673 1.00 38.73 83 GLY A C 1
ATOM 603 O O . GLY A 1 103 ? 19.361 31.658 17.408 1.00 34.26 83 GLY A O 1
ATOM 604 N N . ASP A 1 104 ? 20.430 33.381 18.394 1.00 35.90 84 ASP A N 1
ATOM 605 C CA . ASP A 1 104 ? 21.565 32.622 18.887 1.00 36.02 84 ASP A CA 1
ATOM 606 C C . ASP A 1 104 ? 21.265 32.043 20.263 1.00 36.49 84 ASP A C 1
ATOM 607 O O . ASP A 1 104 ? 21.047 32.785 21.213 1.00 37.45 84 ASP A O 1
ATOM 612 N N . ALA A 1 105 ? 21.270 30.710 20.382 1.00 36.03 85 ALA A N 1
ATOM 613 C CA . ALA A 1 105 ? 20.885 30.046 21.632 1.00 35.57 85 ALA A CA 1
ATOM 614 C C . ALA A 1 105 ? 21.767 30.433 22.819 1.00 35.56 85 ALA A C 1
ATOM 615 O O . ALA A 1 105 ? 21.342 30.310 23.970 1.00 41.64 85 ALA A O 1
ATOM 617 N N . LEU A 1 106 ? 22.985 30.891 22.535 1.00 34.64 86 LEU A N 1
ATOM 618 C CA . LEU A 1 106 ? 23.902 31.299 23.609 1.00 37.60 86 LEU A CA 1
ATOM 619 C C . LEU A 1 106 ? 23.611 32.709 24.105 1.00 44.75 86 LEU A C 1
ATOM 620 O O . LEU A 1 106 ? 24.163 33.139 25.124 1.00 45.10 86 LEU A O 1
ATOM 625 N N . LYS A 1 107 ? 22.741 33.415 23.384 1.00 36.22 87 LYS A N 1
ATOM 626 C CA . LYS A 1 107 ? 22.442 34.831 23.659 1.00 34.63 87 LYS A CA 1
ATOM 627 C C . LYS A 1 107 ? 21.019 35.041 24.166 1.00 37.13 87 LYS A C 1
ATOM 628 O O . LYS A 1 107 ? 20.768 35.943 24.961 1.00 39.82 87 LYS A O 1
ATOM 634 N N . VAL A 1 108 ? 20.095 34.201 23.706 1.00 40.07 88 VAL A N 1
ATOM 635 C CA . VAL A 1 108 ? 18.695 34.266 24.129 1.00 43.41 88 VAL A CA 1
ATOM 636 C C . VAL A 1 108 ? 18.579 34.162 25.656 1.00 47.61 88 VAL A C 1
ATOM 637 O O . VAL A 1 108 ? 19.295 33.382 26.281 1.00 45.51 88 VAL A O 1
ATOM 641 N N . ASP A 1 109 ? 17.701 34.968 26.255 1.00 41.96 89 ASP A N 1
ATOM 642 C CA . ASP A 1 109 ? 17.421 34.847 27.687 1.00 41.88 89 ASP A CA 1
ATOM 643 C C . ASP A 1 109 ? 16.468 33.687 27.947 1.00 40.10 89 ASP A C 1
ATOM 644 O O . ASP A 1 109 ? 15.253 33.792 27.771 1.00 39.75 89 ASP A O 1
ATOM 649 N N . LEU A 1 110 ? 17.036 32.563 28.373 1.00 37.80 90 LEU A N 1
ATOM 650 C CA . LEU A 1 110 ? 16.249 31.371 28.637 1.00 39.80 90 LEU A CA 1
ATOM 651 C C . LEU A 1 110 ? 15.341 31.492 29.875 1.00 38.07 90 LEU A C 1
ATOM 652 O O . LEU A 1 110 ? 14.385 30.729 30.015 1.00 41.29 90 LEU A O 1
ATOM 657 N N . ASN A 1 111 ? 15.655 32.442 30.761 1.00 42.35 91 ASN A N 1
ATOM 658 C CA . ASN A 1 111 ? 14.821 32.719 31.944 1.00 44.44 91 ASN A CA 1
ATOM 659 C C . ASN A 1 111 ? 13.397 33.152 31.579 1.00 41.17 91 ASN A C 1
ATOM 660 O O . ASN A 1 111 ? 12.462 32.920 32.344 1.00 48.93 91 ASN A O 1
ATOM 665 N N . LYS A 1 112 ? 13.250 33.756 30.399 1.00 43.58 92 LYS A N 1
ATOM 666 C CA . LYS A 1 112 ? 11.963 34.294 29.917 1.00 40.05 92 LYS A CA 1
ATOM 667 C C . LYS A 1 112 ? 11.040 33.233 29.281 1.00 46.81 92 LYS A C 1
ATOM 668 O O . LYS A 1 112 ? 9.873 33.511 28.993 1.00 49.48 92 LYS A O 1
ATOM 674 N N . LEU A 1 113 ? 11.557 32.027 29.055 1.00 37.79 93 LEU A N 1
ATOM 675 C CA . LEU A 1 113 ? 10.774 30.958 28.431 1.00 39.38 93 LEU A CA 1
ATOM 676 C C . LEU A 1 113 ? 10.307 29.933 29.478 1.00 42.85 93 LEU A C 1
ATOM 677 O O . LEU A 1 113 ? 11.033 29.655 30.428 1.00 55.35 93 LEU A O 1
ATOM 682 N N . ASP A 1 114 ? 9.112 29.369 29.291 1.00 40.00 94 ASP A N 1
ATOM 683 C CA . ASP A 1 114 ? 8.510 28.463 30.287 1.00 38.21 94 ASP A CA 1
ATOM 684 C C . ASP A 1 114 ? 8.600 26.966 29.963 1.00 42.70 94 ASP A C 1
ATOM 685 O O . ASP A 1 114 ? 7.652 26.196 30.184 1.00 48.15 94 ASP A O 1
ATOM 690 N N . PHE A 1 115 ? 9.749 26.535 29.471 1.00 38.86 95 PHE A N 1
ATOM 691 C CA . PHE A 1 115 ? 9.938 25.123 29.185 1.00 36.71 95 PHE A CA 1
ATOM 692 C C . PHE A 1 115 ? 10.322 24.351 30.452 1.00 36.71 95 PHE A C 1
ATOM 693 O O . PHE A 1 115 ? 10.886 24.934 31.393 1.00 36.54 95 PHE A O 1
ATOM 701 N N . ASN A 1 116 ? 10.025 23.046 30.482 1.00 33.84 96 ASN A N 1
ATOM 702 C CA . ASN A 1 116 ? 10.533 22.184 31.561 1.00 33.01 96 ASN A CA 1
ATOM 703 C C . ASN A 1 116 ? 11.479 21.096 31.055 1.00 34.39 96 ASN A C 1
ATOM 704 O O . ASN A 1 116 ? 12.119 20.412 31.855 1.00 37.08 96 ASN A O 1
ATOM 709 N N . LYS A 1 117 ? 11.549 20.917 29.731 1.00 33.04 97 LYS A N 1
ATOM 710 C CA . LYS A 1 117 ? 12.434 19.900 29.165 1.00 33.97 97 LYS A CA 1
ATOM 711 C C . LYS A 1 117 ? 13.146 20.440 27.932 1.00 33.07 97 LYS A C 1
ATOM 712 O O . LYS A 1 117 ? 12.660 21.381 27.301 1.00 34.79 97 LYS A O 1
ATOM 718 N N . VAL A 1 118 ? 14.313 19.867 27.629 1.00 33.77 98 VAL A N 1
ATOM 719 C CA . VAL A 1 118 ? 15.074 20.266 26.442 1.00 34.00 98 VAL A CA 1
ATOM 720 C C . VAL A 1 118 ? 15.376 19.010 25.647 1.00 35.49 98 VAL A C 1
ATOM 721 O O . VAL A 1 118 ? 15.813 18.012 26.221 1.00 36.63 98 VAL A O 1
ATOM 725 N N . VAL A 1 119 ? 15.116 19.050 24.337 1.00 35.47 99 VAL A N 1
ATOM 726 C CA . VAL A 1 119 ? 15.412 17.906 23.458 1.00 35.45 99 VAL A CA 1
ATOM 727 C C . VAL A 1 119 ? 15.954 18.489 22.167 1.00 39.46 99 VAL A C 1
ATOM 728 O O . VAL A 1 119 ? 15.290 19.311 21.522 1.00 35.63 99 VAL A O 1
ATOM 732 N N . ALA A 1 120 ? 17.163 18.089 21.792 1.00 36.44 100 ALA A N 1
ATOM 733 C CA . ALA A 1 120 ? 17.830 18.759 20.664 1.00 35.92 100 ALA A CA 1
ATOM 734 C C . ALA A 1 120 ? 18.966 17.932 20.110 1.00 40.77 100 ALA A C 1
ATOM 735 O O . ALA A 1 120 ? 19.621 17.213 20.859 1.00 38.03 100 ALA A O 1
ATOM 737 N N . ASN A 1 121 ? 19.177 18.027 18.796 1.00 34.90 101 ASN A N 1
ATOM 738 C CA . ASN A 1 121 ? 20.456 17.651 18.204 1.00 35.64 101 ASN A CA 1
ATOM 739 C C . ASN A 1 121 ? 21.276 18.934 18.223 1.00 37.15 101 ASN A C 1
ATOM 740 O O . ASN A 1 121 ? 21.073 19.817 17.376 1.00 36.75 101 ASN A O 1
ATOM 745 N N . LEU A 1 122 ? 22.178 19.058 19.191 1.00 37.51 102 LEU A N 1
ATOM 746 C CA . LEU A 1 122 ? 22.855 20.338 19.409 1.00 36.93 102 LEU A CA 1
ATOM 747 C C . LEU A 1 122 ? 23.791 20.717 18.265 1.00 37.46 102 LEU A C 1
ATOM 748 O O . LEU A 1 122 ? 24.374 19.848 17.615 1.00 39.43 102 LEU A O 1
ATOM 753 N N . PRO A 1 123 ? 23.952 22.023 18.032 1.00 38.22 103 PRO A N 1
ATOM 754 C CA . PRO A 1 123 ? 25.058 22.466 17.208 1.00 38.30 103 PRO A CA 1
ATOM 755 C C . PRO A 1 123 ? 26.309 22.199 18.027 1.00 38.08 103 PRO A C 1
ATOM 756 O O . PRO A 1 123 ? 26.450 22.733 19.135 1.00 41.71 103 PRO A O 1
ATOM 760 N N . TYR A 1 124 ? 27.189 21.353 17.512 1.00 39.94 104 TYR A N 1
ATOM 761 C CA . TYR A 1 124 ? 28.263 20.801 18.332 1.00 41.13 104 TYR A CA 1
ATOM 762 C C . TYR A 1 124 ? 29.215 21.883 18.839 1.00 44.34 104 TYR A C 1
ATOM 763 O O . TYR A 1 124 ? 29.761 21.776 19.944 1.00 41.75 104 TYR A O 1
ATOM 765 N N . GLN A 1 125 ? 29.387 22.937 18.045 1.00 40.60 105 GLN A N 1
ATOM 766 C CA . GLN A 1 125 ? 30.326 24.001 18.392 1.00 45.00 105 GLN A CA 1
ATOM 767 C C . GLN A 1 125 ? 29.948 24.696 19.700 1.00 45.75 105 GLN A C 1
ATOM 768 O O . GLN A 1 125 ? 30.806 25.295 20.353 1.00 48.09 105 GLN A O 1
ATOM 770 N N . ILE A 1 126 ? 28.671 24.618 20.079 1.00 38.23 106 ILE A N 1
ATOM 771 C CA . ILE A 1 126 ? 28.217 25.251 21.324 1.00 39.80 106 ILE A CA 1
ATOM 772 C C . ILE A 1 126 ? 28.049 24.298 22.506 1.00 38.52 106 ILE A C 1
ATOM 773 O O . ILE A 1 126 ? 27.584 24.705 23.570 1.00 39.27 106 ILE A O 1
ATOM 778 N N . SER A 1 127 ? 28.476 23.042 22.326 1.00 42.04 107 SER A N 1
ATOM 779 C CA . SER A 1 127 ? 28.221 21.963 23.296 1.00 41.04 107 SER A CA 1
ATOM 780 C C . SER A 1 127 ? 28.457 22.348 24.760 1.00 36.81 107 SER A C 1
ATOM 781 O O . SER A 1 127 ? 27.572 22.198 25.603 1.00 39.80 107 SER A O 1
ATOM 784 N N . SER A 1 128 ? 29.658 22.828 25.061 1.00 38.23 108 SER A N 1
ATOM 785 C CA . SER A 1 128 ? 29.977 23.140 26.451 1.00 38.92 108 SER A CA 1
ATOM 786 C C . SER A 1 128 ? 29.165 24.323 27.014 1.00 39.31 108 SER A C 1
ATOM 787 O O . SER A 1 128 ? 28.408 24.147 27.971 1.00 38.80 108 SER A O 1
ATOM 790 N N . PRO A 1 129 ? 29.296 25.531 26.421 1.00 37.94 109 PRO A N 1
ATOM 791 C CA . PRO A 1 129 ? 28.554 26.627 27.059 1.00 34.23 109 PRO A CA 1
ATOM 792 C C . PRO A 1 129 ? 27.044 26.424 27.107 1.00 38.43 109 PRO A C 1
ATOM 793 O O . PRO A 1 129 ? 26.416 26.837 28.092 1.00 38.09 109 PRO A O 1
ATOM 797 N N . ILE A 1 130 ? 26.454 25.793 26.083 1.00 36.41 110 ILE A N 1
ATOM 798 C CA . ILE A 1 130 ? 24.993 25.582 26.115 1.00 36.50 110 ILE A CA 1
ATOM 799 C C . ILE A 1 130 ? 24.573 24.627 27.239 1.00 34.24 110 ILE A C 1
ATOM 800 O O . ILE A 1 130 ? 23.527 24.807 27.871 1.00 38.35 110 ILE A O 1
ATOM 805 N N . THR A 1 131 ? 25.396 23.604 27.474 1.00 36.65 111 THR A N 1
ATOM 806 C CA . THR A 1 131 ? 25.104 22.637 28.517 1.00 40.98 111 THR A CA 1
ATOM 807 C C . THR A 1 131 ? 25.052 23.333 29.868 1.00 37.18 111 THR A C 1
ATOM 808 O O . THR A 1 131 ? 24.084 23.210 30.611 1.00 40.37 111 THR A O 1
ATOM 812 N N . PHE A 1 132 ? 26.068 24.132 30.168 1.00 35.65 112 PHE A N 1
ATOM 813 C CA . PHE A 1 132 ? 26.041 24.792 31.462 1.00 35.26 112 PHE A CA 1
ATOM 814 C C . PHE A 1 132 ? 25.007 25.908 31.550 1.00 37.63 112 PHE A C 1
ATOM 815 O O . PHE A 1 132 ? 24.467 26.152 32.628 1.00 39.75 112 PHE A O 1
ATOM 823 N N . LYS A 1 133 ? 24.718 26.569 30.426 1.00 39.77 113 LYS A N 1
ATOM 824 C CA . LYS A 1 133 ? 23.676 27.619 30.399 1.00 36.29 113 LYS A CA 1
ATOM 825 C C . LYS A 1 133 ? 22.326 26.998 30.709 1.00 39.09 113 LYS A C 1
ATOM 826 O O . LYS A 1 133 ? 21.526 27.545 31.503 1.00 38.97 113 LYS A O 1
ATOM 828 N N . LEU A 1 134 ? 22.079 25.841 30.096 1.00 36.62 114 LEU A N 1
ATOM 829 C CA . LEU A 1 134 ? 20.841 25.121 30.316 1.00 35.77 114 LEU A CA 1
ATOM 830 C C . LEU A 1 134 ? 20.736 24.637 31.758 1.00 37.35 114 LEU A C 1
ATOM 831 O O . LEU A 1 134 ? 19.710 24.818 32.412 1.00 37.89 114 LEU A O 1
ATOM 836 N N . ILE A 1 135 ? 21.812 24.041 32.270 1.00 37.77 115 ILE A N 1
ATOM 837 C CA . ILE A 1 135 ? 21.779 23.516 33.631 1.00 38.38 115 ILE A CA 1
ATOM 838 C C . ILE A 1 135 ? 21.534 24.650 34.637 1.00 36.83 115 ILE A C 1
ATOM 839 O O . ILE A 1 135 ? 20.751 24.493 35.571 1.00 39.44 115 ILE A O 1
ATOM 844 N N . LYS A 1 136 ? 22.193 25.794 34.412 1.00 36.90 116 LYS A N 1
ATOM 845 C CA . LYS A 1 136 ? 22.007 26.997 35.256 1.00 39.83 116 LYS A CA 1
ATOM 846 C C . LYS A 1 136 ? 20.550 27.448 35.298 1.00 41.70 116 LYS A C 1
ATOM 847 O O . LYS A 1 136 ? 20.007 27.709 36.376 1.00 44.90 116 LYS A O 1
ATOM 849 N N . ARG A 1 137 ? 19.930 27.532 34.119 1.00 38.49 117 ARG A N 1
ATOM 850 C CA . ARG A 1 137 ? 18.516 27.880 33.993 1.00 39.25 117 ARG A CA 1
ATOM 851 C C . ARG A 1 137 ? 17.637 26.843 34.691 1.00 42.01 117 ARG A C 1
ATOM 852 O O . ARG A 1 137 ? 16.643 27.183 35.348 1.00 41.53 117 ARG A O 1
ATOM 860 N N . GLY A 1 138 ? 18.005 25.574 34.540 1.00 38.95 118 GLY A N 1
ATOM 861 C CA . GLY A 1 138 ? 17.265 24.488 35.168 1.00 42.03 118 GLY A CA 1
ATOM 862 C C . GLY A 1 138 ? 16.265 23.854 34.224 1.00 41.51 118 GLY A C 1
ATOM 863 O O . GLY A 1 138 ? 15.749 24.503 33.309 1.00 38.79 118 GLY A O 1
ATOM 864 N N . PHE A 1 139 ? 16.004 22.570 34.444 1.00 36.66 119 PHE A N 1
ATOM 865 C CA . PHE A 1 139 ? 15.013 21.830 33.666 1.00 37.88 119 PHE A CA 1
ATOM 866 C C . PHE A 1 139 ? 14.748 20.503 34.374 1.00 36.46 119 PHE A C 1
ATOM 867 O O . PHE A 1 139 ? 15.573 20.058 35.176 1.00 38.07 119 PHE A O 1
ATOM 875 N N . ASP A 1 140 ? 13.593 19.902 34.104 1.00 34.04 120 ASP A N 1
ATOM 876 C CA . ASP A 1 140 ? 13.269 18.583 34.656 1.00 35.99 120 ASP A CA 1
ATOM 877 C C . ASP A 1 140 ? 14.145 17.503 34.051 1.00 37.09 120 ASP A C 1
ATOM 878 O O . ASP A 1 140 ? 14.631 16.610 34.754 1.00 39.79 120 ASP A O 1
ATOM 883 N N . LEU A 1 141 ? 14.309 17.576 32.727 1.00 34.68 121 LEU A N 1
ATOM 884 C CA . LEU A 1 141 ? 15.051 16.568 31.982 1.00 36.27 121 LEU A CA 1
ATOM 885 C C . LEU A 1 141 ? 15.476 17.160 30.645 1.00 36.11 121 LEU A C 1
ATOM 886 O O . LEU A 1 141 ? 14.742 17.961 30.047 1.00 35.77 121 LEU A O 1
ATOM 891 N N . ALA A 1 142 ? 16.660 16.771 30.172 1.00 35.65 122 ALA A N 1
ATOM 892 C CA . ALA A 1 142 ? 17.115 17.085 28.811 1.00 36.30 122 ALA A CA 1
ATOM 893 C C . ALA A 1 142 ? 17.587 15.806 28.118 1.00 39.50 122 ALA A C 1
ATOM 894 O O . ALA A 1 142 ? 18.140 14.906 28.761 1.00 38.85 122 ALA A O 1
ATOM 896 N N . VAL A 1 143 ? 17.359 15.735 26.810 1.00 35.99 123 VAL A N 1
ATOM 897 C CA . VAL A 1 143 ? 17.879 14.633 25.993 1.00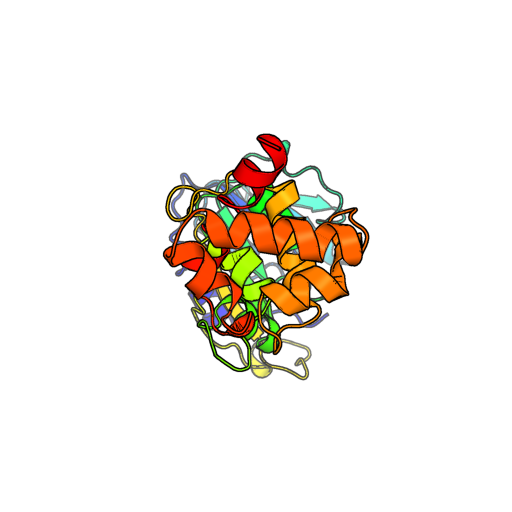 35.35 123 VAL A CA 1
ATOM 898 C C . VAL A 1 143 ? 18.556 15.297 24.797 1.00 37.32 123 VAL A C 1
ATOM 899 O O . VAL A 1 143 ? 17.892 15.871 23.920 1.00 37.83 123 VAL A O 1
ATOM 903 N N . LEU A 1 144 ? 19.886 15.259 24.788 1.00 36.17 124 LEU A N 1
ATOM 904 C CA . LEU A 1 144 ? 20.659 16.096 23.865 1.00 35.19 124 LEU A CA 1
ATOM 905 C C . LEU A 1 144 ? 21.658 15.254 23.098 1.00 39.87 124 LEU A C 1
ATOM 906 O O . LEU A 1 144 ? 22.271 14.346 23.665 1.00 38.75 124 LEU A O 1
ATOM 911 N N . MET A 1 145 ? 21.813 15.549 21.812 1.00 35.33 125 MET A N 1
ATOM 912 C CA . MET A 1 145 ? 22.844 14.878 21.023 1.00 35.07 125 MET A CA 1
ATOM 913 C C . MET A 1 145 ? 24.125 15.689 20.979 1.00 39.22 125 MET A C 1
ATOM 914 O O . MET A 1 145 ? 24.115 16.902 20.681 1.00 36.82 125 MET A O 1
ATOM 919 N N . TYR A 1 146 ? 25.234 14.995 21.265 1.00 35.41 126 TYR A N 1
ATOM 920 C CA . TYR A 1 146 ? 26.577 15.567 21.245 1.00 37.60 126 TYR A CA 1
ATOM 921 C C . TYR A 1 146 ? 27.485 14.721 20.366 1.00 34.28 126 TYR A C 1
ATOM 922 O O . TYR A 1 146 ? 27.150 13.576 20.056 1.00 34.82 126 TYR A O 1
ATOM 931 N N . GLN A 1 147 ? 28.659 15.236 20.005 1.00 34.70 127 GLN A N 1
ATOM 932 C CA . GLN A 1 147 ? 29.659 14.366 19.381 1.00 33.30 127 GLN A CA 1
ATOM 933 C C . GLN A 1 147 ? 30.026 13.298 20.400 1.00 37.85 127 GLN A C 1
ATOM 934 O O . GLN A 1 147 ? 29.995 13.551 21.605 1.00 37.02 127 GLN A O 1
ATOM 940 N N . TYR A 1 148 ? 30.364 12.104 19.920 1.00 36.64 128 TYR A N 1
ATOM 941 C CA . TYR A 1 148 ? 30.555 10.980 20.837 1.00 38.17 128 TYR A CA 1
ATOM 942 C C . TYR A 1 148 ? 31.662 11.224 21.877 1.00 31.93 128 TYR A C 1
ATOM 943 O O . TYR A 1 148 ? 31.458 10.935 23.058 1.00 36.53 128 TYR A O 1
ATOM 952 N N . GLU A 1 149 ? 32.793 11.776 21.447 1.00 36.60 129 GLU A N 1
ATOM 953 C CA . GLU A 1 149 ? 33.903 12.000 22.379 1.00 37.68 129 GLU A CA 1
ATOM 954 C C . GLU A 1 149 ? 33.526 12.948 23.525 1.00 38.15 129 GLU A C 1
ATOM 955 O O . GLU A 1 149 ? 33.938 12.730 24.669 1.00 39.02 129 GLU A O 1
ATOM 961 N N . PHE A 1 150 ? 32.719 13.966 23.223 1.00 34.30 130 PHE A N 1
ATOM 962 C CA . PHE A 1 150 ? 32.219 14.892 24.255 1.00 35.49 130 PHE A CA 1
ATOM 963 C C . PHE A 1 150 ? 31.314 14.159 25.237 1.00 34.90 130 PHE A C 1
ATOM 964 O O . PHE A 1 150 ? 31.475 14.277 26.466 1.00 38.40 130 PHE A O 1
ATOM 972 N N . ALA A 1 151 ? 30.354 13.391 24.711 1.00 34.10 131 ALA A N 1
ATOM 973 C CA . ALA A 1 151 ? 29.464 12.589 25.550 1.00 35.95 131 ALA A CA 1
ATOM 974 C C . ALA A 1 151 ? 30.233 11.620 26.469 1.00 34.81 131 ALA A C 1
ATOM 975 O O . ALA A 1 151 ? 29.918 11.516 27.665 1.00 35.47 131 ALA A O 1
ATOM 977 N N . LYS A 1 152 ? 31.252 10.958 25.924 1.00 37.00 132 LYS A N 1
ATOM 978 C CA . LYS A 1 152 ? 32.063 10.016 26.710 1.00 36.95 132 LYS A CA 1
ATOM 979 C C . LYS A 1 152 ? 32.703 10.731 27.898 1.00 36.12 132 LYS A C 1
ATOM 980 O O . LYS A 1 152 ? 32.758 10.186 29.003 1.00 39.04 132 LYS A O 1
ATOM 986 N N . ARG A 1 153 ? 33.162 11.959 27.668 1.00 35.35 133 ARG A N 1
ATOM 987 C CA . ARG A 1 153 ? 33.748 12.762 28.735 1.00 35.64 133 ARG A CA 1
ATOM 988 C C . ARG A 1 153 ? 32.713 13.155 29.780 1.00 39.43 133 ARG A C 1
ATOM 989 O O . ARG A 1 153 ? 32.981 13.109 30.983 1.00 39.51 133 ARG A O 1
ATOM 997 N N . MET A 1 154 ? 31.523 13.525 29.327 1.00 36.08 134 MET A N 1
ATOM 998 C CA . MET A 1 154 ? 30.483 13.952 30.256 1.00 33.60 134 MET A CA 1
ATOM 999 C C . MET A 1 154 ? 30.163 12.859 31.268 1.00 35.07 134 MET A C 1
ATOM 1000 O O . MET A 1 154 ? 29.942 13.144 32.451 1.00 37.57 134 MET A O 1
ATOM 1005 N N . VAL A 1 155 ? 30.099 11.614 30.790 1.00 36.87 135 VAL A N 1
ATOM 1006 C CA . VAL A 1 155 ? 29.615 10.499 31.607 1.00 34.08 135 VAL A CA 1
ATOM 1007 C C . VAL A 1 155 ? 30.737 9.680 32.247 1.00 42.15 135 VAL A C 1
ATOM 1008 O O . VAL A 1 155 ? 30.463 8.721 32.979 1.00 38.71 135 VAL A O 1
ATOM 1012 N N . ALA A 1 156 ? 31.987 10.055 31.978 1.00 37.73 136 ALA A N 1
ATOM 1013 C CA . ALA A 1 156 ? 33.146 9.224 32.354 1.00 35.22 136 ALA A CA 1
ATOM 1014 C C . ALA A 1 156 ? 33.203 8.908 33.852 1.00 37.39 136 ALA A C 1
ATOM 1015 O O . ALA A 1 156 ? 32.917 9.760 34.681 1.00 35.32 136 ALA A O 1
ATOM 1017 N N . ALA A 1 157 ? 33.594 7.684 34.200 1.00 38.07 137 ALA A N 1
ATOM 1018 C CA . ALA A 1 157 ? 33.713 7.327 35.617 1.00 39.91 137 ALA A CA 1
ATOM 1019 C C . ALA A 1 157 ? 35.036 7.847 36.183 1.00 34.38 137 ALA A C 1
ATOM 1020 O O . ALA A 1 157 ? 36.030 7.955 35.467 1.00 35.50 137 ALA A O 1
ATOM 1022 N N . ALA A 1 158 ? 35.049 8.130 37.480 1.00 37.30 138 ALA A N 1
ATOM 1023 C CA . ALA A 1 158 ? 36.255 8.634 38.117 1.00 37.55 138 ALA A CA 1
ATOM 1024 C C . ALA A 1 158 ? 37.431 7.705 37.880 1.00 33.71 138 ALA A C 1
ATOM 1025 O O . ALA A 1 158 ? 37.256 6.473 37.809 1.00 34.56 138 ALA A O 1
ATOM 1027 N N . GLY A 1 159 ? 38.631 8.271 37.755 1.00 32.95 139 GLY A N 1
ATOM 1028 C CA . GLY A 1 159 ? 39.827 7.453 37.620 1.00 30.88 139 GLY A CA 1
ATOM 1029 C C . GLY A 1 159 ? 40.046 6.788 36.268 1.00 35.52 139 GLY A C 1
ATOM 1030 O O . GLY A 1 159 ? 40.910 5.915 36.137 1.00 36.65 139 GLY A O 1
ATOM 1031 N N . THR A 1 160 ? 39.275 7.209 35.263 1.00 37.50 140 THR A N 1
ATOM 1032 C CA . THR A 1 160 ? 39.448 6.693 33.896 1.00 38.41 140 THR A CA 1
ATOM 1033 C C . THR A 1 160 ? 40.032 7.736 32.942 1.00 37.08 140 THR A C 1
ATOM 1034 O O . THR A 1 160 ? 40.056 8.936 33.244 1.00 37.56 140 THR A O 1
ATOM 1038 N N . LYS A 1 161 ? 40.475 7.276 31.775 1.00 41.93 141 LYS A N 1
ATOM 1039 C CA . LYS A 1 161 ? 41.159 8.133 30.808 1.00 38.93 141 LYS A CA 1
ATOM 1040 C C . LYS A 1 161 ? 40.349 9.359 30.357 1.00 39.41 141 LYS A C 1
ATOM 1041 O O . LYS A 1 161 ? 40.922 10.425 30.131 1.00 46.50 141 LYS A O 1
ATOM 1043 N N . ASP A 1 162 ? 39.025 9.217 30.241 1.00 34.87 142 ASP A N 1
ATOM 1044 C CA . ASP A 1 162 ? 38.156 10.304 29.765 1.00 36.77 142 ASP A CA 1
ATOM 1045 C C . ASP A 1 162 ? 37.626 11.207 30.888 1.00 33.60 142 ASP A C 1
ATOM 1046 O O . ASP A 1 162 ? 36.894 12.165 30.637 1.00 39.29 142 ASP A O 1
ATOM 1051 N N . TYR A 1 163 ? 37.957 10.875 32.135 1.00 34.60 143 TYR A N 1
ATOM 1052 C CA . TYR A 1 163 ? 37.419 11.619 33.272 1.00 32.97 143 TYR A CA 1
ATOM 1053 C C . TYR A 1 163 ? 38.194 12.910 33.423 1.00 32.00 143 TYR A C 1
ATOM 1054 O O . TYR A 1 163 ? 39.420 12.897 33.514 1.00 34.96 143 TYR A O 1
ATOM 1063 N N . GLY A 1 164 ? 37.464 14.015 33.479 1.00 33.51 144 GLY A N 1
ATOM 1064 C CA . GLY A 1 164 ? 38.108 15.301 33.634 1.00 33.74 144 GLY A CA 1
ATOM 1065 C C . GLY A 1 164 ? 37.170 16.364 34.131 1.00 34.95 144 GLY A C 1
ATOM 1066 O O . GLY A 1 164 ? 36.084 16.072 34.639 1.00 31.94 144 GLY A O 1
ATOM 1067 N N . ARG A 1 165 ? 37.597 17.607 33.971 1.00 33.72 145 ARG A N 1
ATOM 1068 C CA . ARG A 1 165 ? 36.829 18.726 34.506 1.00 31.30 145 ARG A CA 1
ATOM 1069 C C . ARG A 1 165 ? 35.389 18.672 33.999 1.00 33.07 145 ARG A C 1
ATOM 1070 O O . ARG A 1 165 ? 34.445 18.895 34.759 1.00 34.95 145 ARG A O 1
ATOM 1078 N N . LEU A 1 166 ? 35.219 18.372 32.713 1.00 30.76 146 LEU A N 1
ATOM 1079 C CA . LEU A 1 166 ? 33.858 18.348 32.153 1.00 31.94 146 LEU A CA 1
ATOM 1080 C C . LEU A 1 166 ? 32.979 17.325 32.860 1.00 34.83 146 LEU A C 1
ATOM 1081 O O . LEU A 1 166 ? 31.797 17.586 33.172 1.00 35.99 146 LEU A O 1
ATOM 1086 N N . SER A 1 167 ? 33.561 16.148 33.089 1.00 33.83 147 SER A N 1
ATOM 1087 C CA . SER A 1 167 ? 32.866 15.058 33.768 1.00 33.25 147 SER A CA 1
ATOM 1088 C C . SER A 1 167 ? 32.358 15.526 35.117 1.00 34.90 147 SER A C 1
ATOM 1089 O O . SER A 1 167 ? 31.185 15.347 35.427 1.00 35.63 147 SER A O 1
ATOM 1092 N N . VAL A 1 168 ? 33.234 16.136 35.914 1.00 34.31 148 VAL A N 1
ATOM 1093 C CA . VAL A 1 168 ? 32.860 16.542 37.284 1.00 32.95 148 VAL A CA 1
ATOM 1094 C C . VAL A 1 168 ? 31.918 17.732 37.267 1.00 36.41 148 VAL A C 1
ATOM 1095 O O . VAL A 1 168 ? 30.976 17.814 38.070 1.00 36.28 148 VAL A O 1
ATOM 1099 N N . ALA A 1 169 ? 32.171 18.659 36.344 1.00 34.84 149 ALA A N 1
ATOM 1100 C CA . ALA A 1 169 ? 31.314 19.841 36.211 1.00 35.85 149 ALA A CA 1
ATOM 1101 C C . ALA A 1 169 ? 29.861 19.466 35.921 1.00 35.72 149 ALA A C 1
ATOM 1102 O O . ALA A 1 169 ? 28.943 20.101 36.446 1.00 36.87 149 ALA A O 1
ATOM 1104 N N . VAL A 1 170 ? 29.660 18.430 35.106 1.00 35.17 150 VAL A N 1
ATOM 1105 C CA . VAL A 1 170 ? 28.314 17.989 34.769 1.00 33.83 150 VAL A CA 1
ATOM 1106 C C . VAL A 1 170 ? 27.744 17.068 35.841 1.00 37.28 150 VAL A C 1
ATOM 1107 O O . VAL A 1 170 ? 26.628 17.297 36.346 1.00 36.74 150 VAL A O 1
ATOM 1111 N N . GLN A 1 171 ? 28.502 16.029 36.194 1.00 38.02 151 GLN A N 1
ATOM 1112 C CA . GLN A 1 171 ? 27.992 15.009 37.125 1.00 37.38 151 GLN A CA 1
ATOM 1113 C C . GLN A 1 171 ? 27.714 15.540 38.530 1.00 36.15 151 GLN A C 1
ATOM 1114 O O . GLN A 1 171 ? 26.890 14.965 39.253 1.00 37.04 151 GLN A O 1
ATOM 1120 N N . SER A 1 172 ? 28.407 16.613 38.918 1.00 32.84 152 SER A N 1
ATOM 1121 C CA . SER A 1 172 ? 28.146 17.280 40.215 1.00 35.33 152 SER A CA 1
ATOM 1122 C C . SER A 1 172 ? 26.778 17.969 40.269 1.00 39.00 152 SER A C 1
ATOM 1123 O O . SER A 1 172 ? 26.277 18.311 41.357 1.00 38.56 152 SER A O 1
ATOM 1126 N N . ARG A 1 173 ? 26.179 18.162 39.096 1.00 37.17 153 ARG A N 1
ATOM 1127 C CA . ARG A 1 173 ? 24.927 18.897 38.951 1.00 38.12 153 ARG A CA 1
ATOM 1128 C C . ARG A 1 173 ? 23.771 18.081 38.370 1.00 39.28 153 ARG A C 1
ATOM 1129 O O . ARG A 1 173 ? 22.616 18.522 38.411 1.00 36.99 153 ARG A O 1
ATOM 1137 N N . ALA A 1 174 ? 24.074 16.914 37.809 1.00 38.73 154 ALA A N 1
ATOM 1138 C CA . ALA A 1 174 ? 23.072 16.161 37.054 1.00 38.08 154 ALA A CA 1
ATOM 1139 C C . ALA A 1 174 ? 23.502 14.719 36.934 1.00 44.48 154 ALA A C 1
ATOM 1140 O O . ALA A 1 174 ? 24.707 14.422 36.879 1.00 40.48 154 ALA A O 1
ATOM 1142 N N . ASP A 1 175 ? 22.515 13.828 36.928 1.00 37.13 155 ASP A N 1
ATOM 1143 C CA . ASP A 1 175 ? 22.738 12.457 36.536 1.00 35.04 155 ASP A CA 1
ATOM 1144 C C . ASP A 1 175 ? 22.721 12.417 35.015 1.00 37.66 155 ASP A C 1
ATOM 1145 O O . ASP A 1 175 ? 21.784 12.907 34.372 1.00 38.08 155 ASP A O 1
ATOM 1150 N N A VAL A 1 176 ? 23.758 11.813 34.452 0.50 36.04 156 VAL A N 1
ATOM 1151 N N B VAL A 1 176 ? 23.766 11.827 34.434 0.50 39.62 156 VAL A N 1
ATOM 1152 C CA A VAL A 1 176 ? 23.941 11.793 33.012 0.50 35.92 156 VAL A CA 1
ATOM 1153 C CA B VAL A 1 176 ? 23.958 11.828 32.977 0.50 39.12 156 VAL A CA 1
ATOM 1154 C C A VAL A 1 176 ? 24.193 10.354 32.561 0.50 31.47 156 VAL A C 1
ATOM 1155 C C B VAL A 1 176 ? 24.345 10.442 32.461 0.50 42.33 156 VAL A C 1
ATOM 1156 O O A VAL A 1 176 ? 24.762 9.548 33.299 0.50 33.29 156 VAL A O 1
ATOM 1157 O O B VAL A 1 176 ? 25.190 9.767 33.047 0.50 40.33 156 VAL A O 1
ATOM 1164 N N . GLU A 1 177 ? 23.724 10.026 31.357 1.00 37.40 157 GLU A N 1
ATOM 1165 C CA . GLU A 1 177 ? 24.023 8.732 30.754 1.00 37.28 157 GLU A CA 1
ATOM 1166 C C . GLU A 1 177 ? 23.861 8.780 29.243 1.00 39.02 157 GLU A C 1
ATOM 1167 O O . GLU A 1 177 ? 23.045 9.530 28.716 1.00 38.16 157 GLU A O 1
ATOM 1173 N N . ILE A 1 178 ? 24.667 7.995 28.554 1.00 35.40 158 ILE A N 1
ATOM 1174 C CA . ILE A 1 178 ? 24.502 7.858 27.112 1.00 36.57 158 ILE A CA 1
ATOM 1175 C C . ILE A 1 178 ? 23.366 6.873 26.826 1.00 41.47 158 ILE A C 1
ATOM 1176 O O . ILE A 1 178 ? 23.438 5.692 27.224 1.00 40.15 158 ILE A O 1
ATOM 1181 N N . VAL A 1 179 ? 22.326 7.380 26.144 1.00 34.78 159 VAL A N 1
ATOM 1182 C CA . VAL A 1 179 ? 21.149 6.598 25.741 1.00 37.96 159 VAL A CA 1
ATOM 1183 C C . VAL A 1 179 ? 21.395 5.744 24.489 1.00 41.08 159 VAL A C 1
ATOM 1184 O O . VAL A 1 179 ? 20.856 4.638 24.363 1.00 41.14 159 VAL A O 1
ATOM 1188 N N . ALA A 1 180 ? 22.163 6.286 23.547 1.00 35.95 160 ALA A N 1
ATOM 1189 C CA . ALA A 1 180 ? 22.413 5.620 22.277 1.00 38.83 160 ALA A CA 1
ATOM 1190 C C . ALA A 1 180 ? 23.603 6.249 21.565 1.00 35.95 160 ALA A C 1
ATOM 1191 O O . ALA A 1 180 ? 23.847 7.448 21.689 1.00 38.14 160 ALA A O 1
ATOM 1193 N N A LYS A 1 181 ? 24.359 5.407 20.866 0.50 35.86 161 LYS A N 1
ATOM 1194 N N B LYS A 1 181 ? 24.322 5.419 20.812 0.50 39.25 161 LYS A N 1
ATOM 1195 C CA A LYS A 1 181 ? 25.412 5.857 19.967 0.50 33.58 161 LYS A CA 1
ATOM 1196 C CA B LYS A 1 181 ? 25.431 5.853 19.964 0.50 37.76 161 LYS A CA 1
ATOM 1197 C C A LYS A 1 181 ? 24.746 6.111 18.618 0.50 34.27 161 LYS A C 1
ATOM 1198 C C B LYS A 1 181 ? 24.910 6.019 18.532 0.50 42.80 161 LYS A C 1
ATOM 1199 O O A LYS A 1 181 ? 23.891 5.329 18.187 0.50 36.03 161 LYS A O 1
ATOM 1200 O O B LYS A 1 181 ? 24.333 5.084 17.962 0.50 35.63 161 LYS A O 1
ATOM 1211 N N . VAL A 1 182 ? 25.136 7.203 17.956 1.00 36.28 162 VAL A N 1
ATOM 1212 C CA . VAL A 1 182 ? 24.525 7.601 16.678 1.00 33.43 162 VAL A CA 1
ATOM 1213 C C . VAL A 1 182 ? 25.572 7.640 15.553 1.00 36.59 162 VAL A C 1
ATOM 1214 O O . VAL A 1 182 ? 26.501 8.445 15.595 1.00 34.61 162 VAL A O 1
ATOM 1218 N N . PRO A 1 183 ? 25.445 6.747 14.556 1.00 35.22 163 PRO A N 1
ATOM 1219 C CA . PRO A 1 183 ? 26.454 6.675 13.499 1.00 30.86 163 PRO A CA 1
ATOM 1220 C C . PRO A 1 183 ? 26.331 7.805 12.479 1.00 32.51 163 PRO A C 1
ATOM 1221 O O . PRO A 1 183 ? 25.259 8.409 12.362 1.00 34.83 163 PRO A O 1
ATOM 1225 N N . PRO A 1 184 ? 27.427 8.097 11.756 1.00 35.69 164 PRO A N 1
ATOM 1226 C CA . PRO A 1 184 ? 27.390 9.113 10.697 1.00 34.00 164 PRO A CA 1
ATOM 1227 C C . PRO A 1 184 ? 26.221 8.922 9.728 1.00 35.26 164 PRO A C 1
ATOM 1228 O O . PRO A 1 184 ? 25.589 9.896 9.330 1.00 39.00 164 PRO A O 1
ATOM 1232 N N . SER A 1 185 ? 25.895 7.669 9.423 1.00 33.70 165 SER A N 1
ATOM 1233 C CA . SER A 1 185 ? 24.808 7.332 8.490 1.00 38.15 165 SER A CA 1
ATOM 1234 C C . SER A 1 185 ? 23.418 7.860 8.887 1.00 38.22 165 SER A C 1
ATOM 1235 O O . SER A 1 185 ? 22.505 7.871 8.052 1.00 43.68 165 SER A O 1
ATOM 1238 N N . ALA A 1 186 ? 23.256 8.283 10.145 1.00 34.60 166 ALA A N 1
ATOM 1239 C CA . ALA A 1 186 ? 22.001 8.861 10.631 1.00 35.61 166 ALA A CA 1
ATOM 1240 C C . ALA A 1 186 ? 21.781 10.309 10.197 1.00 35.15 166 ALA A C 1
ATOM 1241 O O . ALA A 1 186 ? 20.718 10.888 10.472 1.00 36.29 166 ALA A O 1
ATOM 1243 N N . PHE A 1 187 ? 22.796 10.884 9.553 1.00 37.59 167 PHE A N 1
ATOM 1244 C CA . PHE A 1 187 ? 22.809 12.298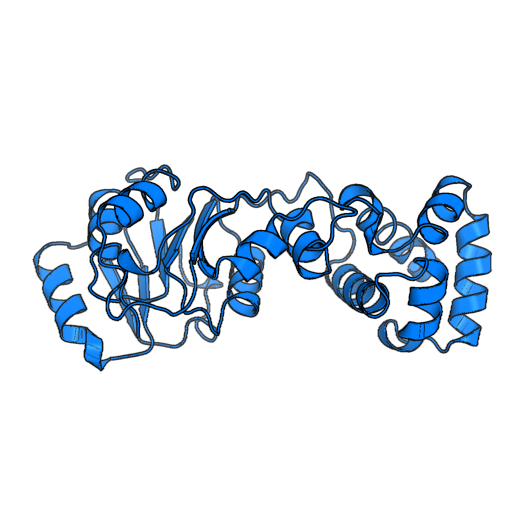 9.168 1.00 36.78 167 PHE A CA 1
ATOM 1245 C C . PHE A 1 187 ? 23.048 12.464 7.674 1.00 30.60 167 PHE A C 1
ATOM 1246 O O . PHE A 1 187 ? 23.620 11.600 7.006 1.00 35.82 167 PHE A O 1
ATOM 1254 N N . TYR A 1 188 ? 22.626 13.608 7.150 1.00 35.14 168 TYR A N 1
ATOM 1255 C CA . TYR A 1 188 ? 23.063 14.013 5.826 1.00 33.62 168 TYR A CA 1
ATOM 1256 C C . TYR A 1 188 ? 23.385 15.508 5.793 1.00 35.20 168 TYR A C 1
ATOM 1257 O O . TYR A 1 188 ? 22.591 16.317 6.286 1.00 41.32 168 TYR A O 1
ATOM 1266 N N . PRO A 1 189 ? 24.567 15.873 5.245 1.00 36.13 169 PRO A N 1
ATOM 1267 C CA . PRO A 1 189 ? 25.686 15.010 4.858 1.00 36.20 169 PRO A CA 1
ATOM 1268 C C . PRO A 1 189 ? 26.239 14.254 6.063 1.00 33.35 169 PRO A C 1
ATOM 1269 O O . PRO A 1 189 ? 25.964 14.638 7.208 1.00 39.51 169 PRO A O 1
ATOM 1273 N N . LYS A 1 190 ? 26.996 13.190 5.812 1.00 39.31 170 LYS A N 1
ATOM 1274 C CA . LYS A 1 190 ? 27.519 12.373 6.911 1.00 36.45 170 LYS A CA 1
ATOM 1275 C C . LYS A 1 190 ? 28.676 13.088 7.600 1.00 37.20 170 LYS A C 1
ATOM 1276 O O . LYS A 1 190 ? 29.595 13.564 6.917 1.00 40.03 170 LYS A O 1
ATOM 1282 N N . PRO A 1 191 ? 28.641 13.154 8.942 1.00 37.18 171 PRO A N 1
ATOM 1283 C CA . PRO A 1 191 ? 29.749 13.714 9.722 1.00 37.69 171 PRO A CA 1
ATOM 1284 C C . PRO A 1 191 ? 30.933 12.756 9.707 1.00 44.21 171 PRO A C 1
ATOM 1285 O O . PRO A 1 191 ? 30.795 11.614 9.263 1.00 37.89 171 PRO A O 1
ATOM 1289 N N . LYS A 1 192 ? 32.088 13.222 10.178 1.00 39.29 172 LYS A N 1
ATOM 1290 C CA . LYS A 1 192 ? 33.278 12.388 10.231 1.00 39.31 172 LYS A CA 1
ATOM 1291 C C . LYS A 1 192 ? 33.295 11.518 11.487 1.00 41.47 172 LYS A C 1
ATOM 1292 O O . LYS A 1 192 ? 34.015 10.513 11.545 1.00 44.25 172 LYS A O 1
ATOM 1294 N N . VAL A 1 193 ? 32.507 11.908 12.487 1.00 41.03 173 VAL A N 1
ATOM 1295 C CA . VAL A 1 193 ? 32.497 11.210 13.773 1.00 35.73 173 VAL A CA 1
ATOM 1296 C C . VAL A 1 193 ? 31.080 10.794 14.206 1.00 37.29 173 VAL A C 1
ATOM 1297 O O . VAL A 1 193 ? 30.089 11.346 13.717 1.00 35.76 173 VAL A O 1
ATOM 1301 N N . TYR A 1 194 ? 31.001 9.822 15.123 1.00 35.00 174 TYR A N 1
ATOM 1302 C CA . TYR A 1 194 ? 29.740 9.415 15.727 1.00 35.19 174 TYR A CA 1
ATOM 1303 C C . TYR A 1 194 ? 29.217 10.486 16.671 1.00 34.25 174 TYR A C 1
ATOM 1304 O O . TYR A 1 194 ? 29.997 11.268 17.213 1.00 35.15 174 TYR A O 1
ATOM 1313 N N . SER A 1 195 ? 27.899 10.522 16.861 1.00 34.52 175 SER A N 1
ATOM 1314 C CA . SER A 1 195 ? 27.302 11.316 17.928 1.00 34.87 175 SER A CA 1
ATOM 1315 C C . SER A 1 195 ? 26.748 10.398 19.023 1.00 33.37 175 SER A C 1
ATOM 1316 O O . SER A 1 195 ? 26.784 9.170 18.890 1.00 35.70 175 SER A O 1
ATOM 1319 N N . ALA A 1 196 ? 26.228 10.985 20.097 1.00 32.83 176 ALA A N 1
ATOM 1320 C CA . ALA A 1 196 ? 25.606 10.182 21.142 1.00 33.57 176 ALA A CA 1
ATOM 1321 C C . ALA A 1 196 ? 24.438 10.966 21.708 1.00 36.71 176 ALA A C 1
ATOM 1322 O O . ALA A 1 196 ? 24.522 12.202 21.832 1.00 37.05 176 ALA A O 1
ATOM 1324 N N . ILE A 1 197 ? 23.350 10.263 22.001 1.00 35.88 177 ILE A N 1
ATOM 1325 C CA . ILE A 1 197 ? 22.225 10.871 22.703 1.00 36.29 177 ILE A CA 1
ATOM 1326 C C . ILE A 1 197 ? 22.503 10.726 24.196 1.00 38.98 177 ILE A C 1
ATOM 1327 O O . ILE A 1 197 ? 22.710 9.608 24.683 1.00 36.75 177 ILE A O 1
ATOM 1332 N N . VAL A 1 198 ? 22.483 11.851 24.900 1.00 37.13 178 VAL A N 1
ATOM 1333 C CA . VAL A 1 198 ? 22.742 11.893 26.346 1.00 34.00 178 VAL A CA 1
ATOM 1334 C C . VAL A 1 198 ? 21.516 12.401 27.110 1.00 38.53 178 VAL A C 1
ATOM 1335 O O . VAL A 1 198 ? 20.942 13.450 26.767 1.00 38.11 178 VAL A O 1
ATOM 1339 N N . LYS A 1 199 ? 21.112 11.646 28.130 1.00 36.36 179 LYS A N 1
ATOM 1340 C CA . LYS A 1 199 ? 20.003 12.054 28.988 1.00 36.87 179 LYS A CA 1
ATOM 1341 C C . LYS A 1 199 ? 20.597 12.727 30.211 1.00 41.18 179 LYS A C 1
ATOM 1342 O O . LYS A 1 199 ? 21.538 12.209 30.810 1.00 38.41 179 LYS A O 1
ATOM 1348 N N . ILE A 1 200 ? 20.059 13.884 30.571 1.00 36.30 180 ILE A N 1
ATOM 1349 C CA . ILE A 1 200 ? 20.590 14.673 31.674 1.00 37.77 180 ILE A CA 1
ATOM 1350 C C . ILE A 1 200 ? 19.447 14.980 32.627 1.00 37.46 180 ILE A C 1
ATOM 1351 O O . ILE A 1 200 ? 18.468 15.597 32.222 1.00 38.17 180 ILE A O 1
ATOM 1356 N N . LYS A 1 201 ? 19.571 14.556 33.886 1.00 25.02 181 LYS A N 1
ATOM 1357 C CA . LYS A 1 201 ? 18.554 14.840 34.907 1.00 26.20 181 LYS A CA 1
ATOM 1358 C C . LYS A 1 201 ? 19.179 15.632 36.063 1.00 23.34 181 LYS A C 1
ATOM 1359 O O . LYS A 1 201 ? 19.939 15.060 36.852 1.00 28.45 181 LYS A O 1
ATOM 1365 N N . PRO A 1 202 ? 18.896 16.941 36.139 1.00 25.46 182 PRO A N 1
ATOM 1366 C CA . PRO A 1 202 ? 19.509 17.717 37.218 1.00 25.81 182 PRO A CA 1
ATOM 1367 C C . PRO A 1 202 ? 19.260 17.092 38.580 1.00 30.56 182 PRO A C 1
ATOM 1368 O O . PRO A 1 202 ? 18.189 16.523 38.829 1.00 30.61 182 PRO A O 1
ATOM 1372 N N . ASN A 1 203 ? 20.272 17.155 39.436 1.00 30.03 183 ASN A N 1
ATOM 1373 C CA . ASN A 1 203 ? 20.196 16.503 40.740 1.00 30.51 183 ASN A CA 1
ATOM 1374 C C . ASN A 1 203 ? 20.974 17.356 41.723 1.00 39.68 183 ASN A C 1
ATOM 1375 O O . ASN A 1 203 ? 22.129 17.069 42.038 1.00 58.15 183 ASN A O 1
ATOM 1380 N N . LYS A 1 204 ? 20.338 18.431 42.166 1.00 35.81 184 LYS A N 1
ATOM 1381 C CA . LYS A 1 204 ? 20.979 19.423 43.034 1.00 41.12 184 LYS A CA 1
ATOM 1382 C C . LYS A 1 204 ? 21.377 18.886 44.413 1.00 53.04 184 LYS A C 1
ATOM 1383 O O . LYS A 1 204 ? 22.483 19.150 44.893 1.00 55.47 184 LYS A O 1
ATOM 1385 N N . GLY A 1 205 ? 20.484 18.117 45.030 1.00 55.36 185 GLY A N 1
ATOM 1386 C CA . GLY A 1 205 ? 20.656 17.674 46.414 1.00 53.64 185 GLY A CA 1
ATOM 1387 C C . GLY A 1 205 ? 21.602 16.511 46.655 1.00 56.45 185 GLY A C 1
ATOM 1388 O O . GLY A 1 205 ? 21.982 16.250 47.799 1.00 53.75 185 GLY A O 1
ATOM 1389 N N . LYS A 1 206 ? 21.982 15.803 45.593 1.00 41.86 186 LYS A N 1
ATOM 1390 C CA . LYS A 1 206 ? 22.866 14.649 45.724 1.00 40.38 186 LYS A CA 1
ATOM 1391 C C . LYS A 1 206 ? 24.246 15.040 46.261 1.00 44.07 186 LYS A C 1
ATOM 1392 O O . LYS A 1 206 ? 24.780 14.380 47.162 1.00 43.56 186 LYS A O 1
ATOM 1398 N N . TYR A 1 207 ? 24.816 16.105 45.699 1.00 46.71 187 TYR A N 1
ATOM 1399 C CA . TYR A 1 207 ? 26.172 16.524 46.062 1.00 40.98 187 TYR A CA 1
ATOM 1400 C C . TYR A 1 207 ? 26.259 17.844 46.833 1.00 47.50 187 TYR A C 1
ATOM 1401 O O . TYR A 1 207 ? 27.212 18.052 47.585 1.00 58.36 187 TYR A O 1
ATOM 1410 N N . HIS A 1 208 ? 25.267 18.717 46.661 1.00 46.40 188 HIS A N 1
ATOM 1411 C CA . HIS A 1 208 ? 25.152 19.962 47.439 1.00 46.10 188 HIS A CA 1
ATOM 1412 C C . HIS A 1 208 ? 26.423 20.818 47.428 1.00 51.51 188 HIS A C 1
ATOM 1413 O O . HIS A 1 208 ? 27.219 20.781 48.368 1.00 42.65 188 HIS A O 1
ATOM 1415 N N . ILE A 1 209 ? 26.602 21.571 46.348 1.00 52.22 189 ILE A N 1
ATOM 1416 C CA . ILE A 1 209 ? 27.730 22.490 46.196 1.00 42.49 189 ILE A CA 1
ATOM 1417 C C . ILE A 1 209 ? 27.498 23.717 47.091 1.00 45.17 189 ILE A C 1
ATOM 1418 O O . ILE A 1 209 ? 26.453 24.364 47.005 1.00 52.70 189 ILE A O 1
ATOM 1423 N N . GLU A 1 210 ? 28.466 24.018 47.954 1.00 39.18 190 GLU A N 1
ATOM 1424 C CA . GLU A 1 210 ? 28.380 25.131 48.921 1.00 44.11 190 GLU A CA 1
ATOM 1425 C C . GLU A 1 210 ? 28.405 26.522 48.272 1.00 51.91 190 GLU A C 1
ATOM 1426 O O . GLU A 1 210 ? 27.647 27.415 48.651 1.00 46.33 190 GLU A O 1
ATOM 1432 N N . ASN A 1 211 ? 29.307 26.709 47.317 1.00 36.46 191 ASN A N 1
ATOM 1433 C CA . ASN A 1 211 ? 29.437 27.966 46.597 1.00 32.87 191 ASN A CA 1
ATOM 1434 C C . ASN A 1 211 ? 29.841 27.608 45.176 1.00 39.18 191 ASN A C 1
ATOM 1435 O O . ASN A 1 211 ? 30.950 27.099 44.954 1.00 38.20 191 ASN A O 1
ATOM 1440 N N . GLU A 1 212 ? 28.938 27.857 44.229 1.00 37.98 192 GLU A N 1
ATOM 1441 C CA . GLU A 1 212 ? 29.123 27.437 42.831 1.00 36.88 192 GLU A CA 1
ATOM 1442 C C . GLU A 1 212 ? 30.338 28.080 42.170 1.00 36.82 192 GLU A C 1
ATOM 1443 O O . GLU A 1 212 ? 31.117 27.406 41.495 1.00 38.89 192 GLU A O 1
ATOM 1449 N N . ASN A 1 213 ? 30.511 29.382 42.364 1.00 38.61 193 ASN A N 1
ATOM 1450 C CA . ASN A 1 213 ? 31.680 30.067 41.794 1.00 37.36 193 ASN A CA 1
ATOM 1451 C C . ASN A 1 213 ? 33.026 29.538 42.304 1.00 39.73 193 ASN A C 1
ATOM 1452 O O . ASN A 1 213 ? 33.963 29.348 41.520 1.00 37.70 193 ASN A O 1
ATOM 1457 N N . PHE A 1 214 ? 33.130 29.303 43.612 1.00 35.14 194 PHE A N 1
ATOM 1458 C CA . PHE A 1 214 ? 34.358 28.738 44.162 1.00 34.91 194 PHE A CA 1
ATOM 1459 C C . PHE A 1 214 ? 34.561 27.333 43.625 1.00 35.63 194 PHE A C 1
ATOM 1460 O O . PHE A 1 214 ? 35.690 26.940 43.303 1.00 39.11 194 PHE A O 1
ATOM 1468 N N . PHE A 1 215 ? 33.469 26.570 43.544 1.00 35.01 195 PHE A N 1
ATOM 1469 C CA . PHE A 1 215 ? 33.574 25.201 43.024 1.00 34.64 195 PHE A CA 1
ATOM 1470 C C . PHE A 1 215 ? 34.149 25.230 41.606 1.00 33.65 195 PHE A C 1
ATOM 1471 O O . PHE A 1 215 ? 35.057 24.467 41.291 1.00 33.65 195 PHE A O 1
ATOM 1479 N N . ASP A 1 216 ? 33.621 26.123 40.775 1.00 35.31 196 ASP A N 1
ATOM 1480 C CA . ASP A 1 216 ? 34.093 26.290 39.398 1.00 38.74 196 ASP A CA 1
ATOM 1481 C C . ASP A 1 216 ? 35.585 26.627 39.363 1.00 40.18 196 ASP A C 1
ATOM 1482 O O . ASP A 1 216 ? 36.350 26.031 38.589 1.00 37.96 196 ASP A O 1
ATOM 1487 N N . ASP A 1 217 ? 36.002 27.574 40.205 1.00 33.86 197 ASP A N 1
ATOM 1488 C CA . ASP A 1 217 ? 37.427 27.936 40.270 1.00 37.38 197 ASP A CA 1
ATOM 1489 C C . ASP A 1 217 ? 38.307 26.768 40.744 1.00 36.63 197 ASP A C 1
ATOM 1490 O O . ASP A 1 217 ? 39.410 26.536 40.216 1.00 36.69 197 ASP A O 1
ATOM 1495 N N . PHE A 1 218 ? 37.814 26.032 41.737 1.00 35.04 198 PHE A N 1
ATOM 1496 C CA . PHE A 1 218 ? 38.531 24.886 42.292 1.00 36.54 198 PHE A CA 1
ATOM 1497 C C . PHE A 1 218 ? 38.698 23.808 41.207 1.00 37.06 198 PHE A C 1
ATOM 1498 O O . PHE A 1 218 ? 39.786 23.292 41.011 1.00 34.13 198 PHE A O 1
ATOM 1506 N N . LEU A 1 219 ? 37.623 23.494 40.485 1.00 37.24 199 LEU A N 1
ATOM 1507 C CA . LEU A 1 219 ? 37.724 22.503 39.396 1.00 35.20 199 LEU A CA 1
ATOM 1508 C C . LEU A 1 219 ? 38.718 22.927 38.341 1.00 37.56 199 LEU A C 1
ATOM 1509 O O . LEU A 1 219 ? 39.505 22.109 37.874 1.00 38.54 199 LEU A O 1
ATOM 1514 N N . ARG A 1 220 ? 38.666 24.204 37.957 1.00 35.31 200 ARG A N 1
ATOM 1515 C CA . ARG A 1 220 ? 39.582 24.730 36.955 1.00 37.05 200 ARG A CA 1
ATOM 1516 C C . ARG A 1 220 ? 41.018 24.512 37.417 1.00 37.54 200 ARG A C 1
ATOM 1517 O O . ARG A 1 220 ? 41.859 24.013 36.664 1.00 39.33 200 ARG A O 1
ATOM 1525 N N . ALA A 1 221 ? 41.290 24.890 38.664 1.00 36.79 201 ALA A N 1
ATOM 1526 C CA . ALA A 1 221 ? 42.639 24.787 39.209 1.00 37.27 201 ALA A CA 1
ATOM 1527 C C . ALA A 1 221 ? 43.171 23.363 39.228 1.00 38.78 201 ALA A C 1
ATOM 1528 O O . ALA A 1 221 ? 44.292 23.095 38.768 1.00 38.46 201 ALA A O 1
ATOM 1530 N N . ILE A 1 222 ? 42.375 22.439 39.754 1.00 35.85 202 ILE A N 1
ATOM 1531 C CA . ILE A 1 222 ? 42.878 21.085 39.952 1.00 36.23 202 ILE A CA 1
ATOM 1532 C C . ILE A 1 222 ? 43.030 20.343 38.625 1.00 36.03 202 ILE A C 1
ATOM 1533 O O . ILE A 1 222 ? 44.020 19.610 38.437 1.00 37.60 202 ILE A O 1
ATOM 1538 N N . PHE A 1 223 ? 42.094 20.558 37.691 1.00 35.65 203 PHE A N 1
ATOM 1539 C CA . PHE A 1 223 ? 42.188 19.853 36.401 1.00 36.22 203 PHE A CA 1
ATOM 1540 C C . PHE A 1 223 ? 43.184 20.472 35.419 1.00 33.77 203 PHE A C 1
ATOM 1541 O O . PHE A 1 223 ? 43.383 19.954 34.306 1.00 36.08 203 PHE A O 1
ATOM 1549 N N . GLN A 1 224 ? 43.849 21.561 35.829 1.00 34.67 204 GLN A N 1
ATOM 1550 C CA . GLN A 1 224 ? 45.011 22.041 35.065 1.00 35.43 204 GLN A CA 1
ATOM 1551 C C . GLN A 1 224 ? 46.212 21.129 35.267 1.00 35.00 204 GLN A C 1
ATOM 1552 O O . GLN A 1 224 ? 47.195 21.239 34.543 1.00 36.06 204 GLN A O 1
ATOM 1558 N N . HIS A 1 225 ? 46.128 20.246 36.263 1.00 35.39 205 HIS A N 1
ATOM 1559 C CA . HIS A 1 225 ? 47.232 19.305 36.557 1.00 35.43 205 HIS A CA 1
ATOM 1560 C C . HIS A 1 225 ? 46.610 17.987 36.998 1.00 38.70 205 HIS A C 1
ATOM 1561 O O . HIS A 1 225 ? 46.803 17.554 38.135 1.00 39.05 205 HIS A O 1
ATOM 1568 N N . ARG A 1 226 ? 45.869 17.350 36.087 1.00 36.45 206 ARG A N 1
ATOM 1569 C CA . ARG A 1 226 ? 44.986 16.222 36.445 1.00 35.72 206 ARG A CA 1
ATOM 1570 C C . ARG A 1 226 ? 45.716 14.984 36.976 1.00 37.97 206 ARG A C 1
ATOM 1571 O O . ARG A 1 226 ? 45.117 14.174 37.694 1.00 37.37 206 ARG A O 1
ATOM 1579 N N . ASN A 1 227 ? 46.988 14.831 36.621 1.00 33.64 207 ASN A N 1
ATOM 1580 C CA . ASN A 1 227 ? 47.727 13.657 37.084 1.00 33.78 207 ASN A CA 1
ATOM 1581 C C . ASN A 1 227 ? 48.565 13.910 38.347 1.00 37.31 207 ASN A C 1
ATOM 1582 O O . ASN A 1 227 ? 49.289 13.009 38.799 1.00 39.93 207 ASN A O 1
ATOM 1587 N N . LYS A 1 228 ? 48.511 15.137 38.878 1.00 36.08 208 LYS A N 1
ATOM 1588 C CA . LYS A 1 228 ? 49.212 15.466 40.127 1.00 36.68 208 LYS A CA 1
ATOM 1589 C C . LYS A 1 228 ? 48.270 15.241 41.311 1.00 38.75 208 LYS A C 1
ATOM 1590 O O . LYS A 1 228 ? 47.053 15.154 41.132 1.00 36.70 208 LYS A O 1
ATOM 1596 N N . SER A 1 229 ? 48.814 15.200 42.533 1.00 35.32 209 SER A N 1
ATOM 1597 C CA . SER A 1 229 ? 47.929 15.185 43.703 1.00 35.39 209 SER A CA 1
ATOM 1598 C C . SER A 1 229 ? 47.138 16.487 43.732 1.00 37.39 209 SER A C 1
ATOM 1599 O O . SER A 1 229 ? 47.593 17.503 43.185 1.00 36.99 209 SER A O 1
ATOM 1602 N N . VAL A 1 230 ? 45.967 16.476 44.365 1.00 37.38 210 VAL A N 1
ATOM 1603 C CA . VAL A 1 230 ? 45.184 17.713 44.520 1.00 34.02 210 VAL A CA 1
ATOM 1604 C C . VAL A 1 230 ? 46.067 18.797 45.149 1.00 37.60 210 VAL A C 1
ATOM 1605 O O . VAL A 1 230 ? 46.103 19.946 44.681 1.00 37.34 210 VAL A O 1
ATOM 1609 N N . ARG A 1 231 ? 46.814 18.413 46.185 1.00 37.14 211 ARG A N 1
ATOM 1610 C CA . ARG A 1 231 ? 47.678 19.354 46.892 1.00 35.96 211 ARG A CA 1
ATOM 1611 C C . ARG A 1 231 ? 48.652 20.044 45.934 1.00 38.06 211 ARG A C 1
ATOM 1612 O O . ARG A 1 231 ? 48.733 21.285 45.890 1.00 38.48 211 ARG A O 1
ATOM 1620 N N . LYS A 1 232 ? 49.383 19.249 45.153 1.00 34.03 212 LYS A N 1
ATOM 1621 C CA . LYS A 1 232 ? 50.386 19.820 44.233 1.00 34.60 212 LYS A CA 1
ATOM 1622 C C . LYS A 1 232 ? 49.734 20.618 43.093 1.00 38.01 212 LYS A C 1
ATOM 1623 O O . LYS A 1 232 ? 50.279 21.650 42.677 1.00 35.37 212 LYS A O 1
ATOM 1629 N N . ALA A 1 233 ? 48.563 20.161 42.630 1.00 35.69 213 ALA A N 1
ATOM 1630 C CA . ALA A 1 233 ? 47.802 20.871 41.586 1.00 33.67 213 ALA A CA 1
ATOM 1631 C C . ALA A 1 233 ? 47.390 22.261 42.072 1.00 36.88 213 ALA A C 1
ATOM 1632 O O . ALA A 1 233 ? 47.516 23.250 41.353 1.00 37.91 213 ALA A O 1
ATOM 1634 N N . LEU A 1 234 ? 46.915 22.325 43.314 1.00 35.96 214 LEU A N 1
ATOM 1635 C CA . LEU A 1 234 ? 46.446 23.595 43.891 1.00 36.69 214 LEU A CA 1
ATOM 1636 C C . LEU A 1 234 ? 47.598 24.572 44.087 1.00 33.90 214 LEU A C 1
ATOM 1637 O O . LEU A 1 234 ? 47.430 25.794 43.928 1.00 35.76 214 LEU A O 1
ATOM 1642 N N . ILE A 1 235 ? 48.772 24.053 44.438 1.00 34.12 215 ILE A N 1
ATOM 1643 C CA . ILE A 1 235 ? 49.941 24.913 44.555 1.00 35.45 215 ILE A CA 1
ATOM 1644 C C . ILE A 1 235 ? 50.344 25.448 43.172 1.00 35.33 215 ILE A C 1
ATOM 1645 O O . ILE A 1 235 ? 50.512 26.657 43.000 1.00 35.78 215 ILE A O 1
ATOM 1650 N N . ASP A 1 236 ? 50.456 24.559 42.182 1.00 37.95 216 ASP A N 1
ATOM 1651 C CA . ASP A 1 236 ? 50.830 24.990 40.827 1.00 34.04 216 ASP A CA 1
ATOM 1652 C C . ASP A 1 236 ? 49.848 26.007 40.253 1.00 35.42 216 ASP A C 1
ATOM 1653 O O . ASP A 1 236 ? 50.250 26.962 39.584 1.00 39.45 216 ASP A O 1
ATOM 1658 N N . SER A 1 237 ? 48.565 25.789 40.524 1.00 33.93 217 SER A N 1
ATOM 1659 C CA . SER A 1 237 ? 47.507 26.658 40.000 1.00 33.35 217 SER A CA 1
ATOM 1660 C C . SER A 1 237 ? 46.993 27.642 41.046 1.00 39.44 217 SER A C 1
ATOM 1661 O O . SER A 1 237 ? 45.850 28.104 40.951 1.00 36.41 217 SER A O 1
ATOM 1664 N N . SER A 1 238 ? 47.829 27.971 42.033 1.00 33.26 218 SER A N 1
ATOM 1665 C CA . SER A 1 238 ? 47.348 28.779 43.160 1.00 36.45 218 SER A CA 1
ATOM 1666 C C . SER A 1 238 ? 46.733 30.106 42.698 1.00 35.12 218 SER A C 1
ATOM 1667 O O . SER A 1 238 ? 45.781 30.598 43.294 1.00 38.74 218 SER A O 1
ATOM 1670 N N . LYS A 1 239 ? 47.267 30.675 41.622 1.00 33.85 219 LYS A N 1
ATOM 1671 C CA . LYS A 1 239 ? 46.764 31.975 41.155 1.00 37.17 219 LYS A CA 1
ATOM 1672 C C . LYS A 1 239 ? 45.317 31.915 40.638 1.00 33.97 219 LYS A C 1
ATOM 1673 O O . LYS A 1 239 ? 44.636 32.930 40.594 1.00 35.36 219 LYS A O 1
ATOM 1679 N N . GLU A 1 240 ? 44.839 30.719 40.295 1.00 38.69 220 GLU A N 1
ATOM 1680 C CA . GLU A 1 240 ? 43.447 30.554 39.855 1.00 43.84 220 GLU A CA 1
ATOM 1681 C C . GLU A 1 240 ? 42.483 30.766 41.004 1.00 43.88 220 GLU A C 1
ATOM 1682 O O . GLU A 1 240 ? 41.300 31.054 40.801 1.00 43.71 220 GLU A O 1
ATOM 1688 N N . LEU A 1 241 ? 43.006 30.603 42.213 1.00 36.38 221 LEU A N 1
ATOM 1689 C CA . LEU A 1 241 ? 42.261 30.839 43.429 1.00 37.43 221 LEU A CA 1
ATOM 1690 C C . LEU A 1 241 ? 42.741 32.125 44.117 1.00 37.19 221 LEU A C 1
ATOM 1691 O O . LEU A 1 241 ? 42.399 32.384 45.264 1.00 38.67 221 LEU A O 1
ATOM 1696 N N . ASN A 1 242 ? 43.526 32.930 43.399 1.00 35.91 222 ASN A N 1
ATOM 1697 C CA . ASN A 1 242 ? 43.973 34.249 43.884 1.00 34.79 222 ASN A CA 1
ATOM 1698 C C . ASN A 1 242 ? 44.969 34.206 45.058 1.00 33.38 222 ASN A C 1
ATOM 1699 O O . ASN A 1 242 ? 44.980 35.109 45.890 1.00 34.08 222 ASN A O 1
ATOM 1704 N N . TYR A 1 243 ? 45.784 33.154 45.104 1.00 33.33 223 TYR A N 1
ATOM 1705 C CA . TYR A 1 243 ? 46.850 33.009 46.101 1.00 35.79 223 TYR A CA 1
ATOM 1706 C C . TYR A 1 243 ? 48.178 32.823 45.394 1.00 34.12 223 TYR A C 1
ATOM 1707 O O . TYR A 1 243 ? 48.226 32.264 44.282 1.00 36.26 223 TYR A O 1
ATOM 1716 N N . ASN A 1 244 ? 49.247 33.278 46.035 1.00 30.20 224 ASN A N 1
ATOM 1717 C CA . ASN A 1 244 ? 50.585 32.988 45.518 1.00 33.50 224 ASN A CA 1
ATOM 1718 C C . ASN A 1 244 ? 50.983 31.583 45.972 1.00 38.41 224 ASN A C 1
ATOM 1719 O O . ASN A 1 244 ? 50.328 31.001 46.853 1.00 33.94 224 ASN A O 1
ATOM 1724 N N . LYS A 1 245 ? 52.021 31.020 45.358 1.00 33.13 225 LYS A N 1
ATOM 1725 C CA . LYS A 1 245 ? 52.349 29.608 45.612 1.00 36.53 225 LYS A CA 1
ATOM 1726 C C . LYS A 1 245 ? 52.735 29.335 47.072 1.00 37.42 225 LYS A C 1
ATOM 1727 O O . LYS A 1 245 ? 52.420 28.260 47.602 1.00 38.84 225 LYS A O 1
ATOM 1729 N N . ASP A 1 246 ? 53.406 30.301 47.704 1.00 33.39 226 ASP A N 1
ATOM 1730 C CA . ASP A 1 246 ? 53.840 30.196 49.112 1.00 37.46 226 ASP A CA 1
ATOM 1731 C C . ASP A 1 246 ? 52.635 30.215 50.052 1.00 40.35 226 ASP A C 1
ATOM 1732 O O . ASP A 1 246 ? 52.517 29.373 50.955 1.00 37.67 226 ASP A O 1
ATOM 1737 N N . GLU A 1 247 ? 51.745 31.184 49.838 1.00 31.86 227 GLU A N 1
ATOM 1738 C CA . GLU A 1 247 ? 50.470 31.262 50.564 1.00 35.54 227 GLU A CA 1
ATOM 1739 C C . GLU A 1 247 ? 49.705 29.946 50.500 1.00 33.18 227 GLU A C 1
ATOM 1740 O O . GLU A 1 247 ? 49.225 29.435 51.518 1.00 34.84 227 GLU A O 1
ATOM 1746 N N . MET A 1 248 ? 49.566 29.413 49.289 1.00 33.58 228 MET A N 1
ATOM 1747 C CA . MET A 1 248 ? 48.785 28.199 49.093 1.00 32.34 228 MET A CA 1
ATOM 1748 C C . MET A 1 248 ? 49.432 27.002 49.790 1.00 34.52 228 MET A C 1
ATOM 1749 O O . MET A 1 248 ? 48.736 26.192 50.416 1.00 35.83 228 MET A O 1
ATOM 1754 N N . LYS A 1 249 ? 50.755 26.895 49.690 1.00 33.89 229 LYS A N 1
ATOM 1755 C CA . LYS A 1 249 ? 51.473 25.816 50.375 1.00 36.37 229 LYS A CA 1
ATOM 1756 C C . LYS A 1 249 ? 51.157 25.824 51.877 1.00 38.76 229 LYS A C 1
ATOM 1757 O O . LYS A 1 249 ? 50.833 24.782 52.459 1.00 37.73 229 LYS A O 1
ATOM 1763 N N . LYS A 1 250 ? 51.215 27.006 52.486 1.00 31.81 230 LYS A N 1
ATOM 1764 C CA . LYS A 1 250 ? 50.936 27.162 53.923 1.00 30.95 230 LYS A CA 1
ATOM 1765 C C . LYS A 1 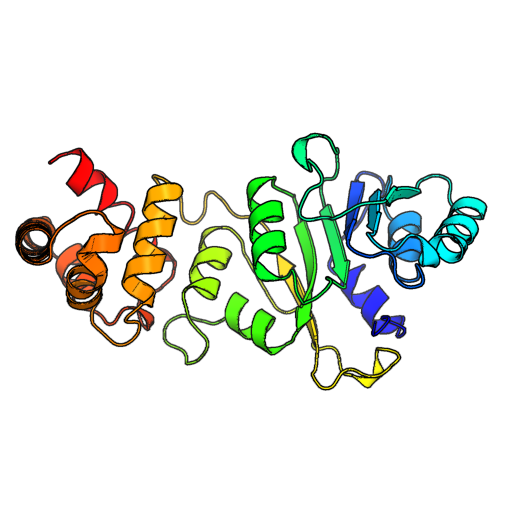250 ? 49.471 26.896 54.257 1.00 35.51 230 LYS A C 1
ATOM 1766 O O . LYS A 1 250 ? 49.163 26.274 55.276 1.00 38.04 230 LYS A O 1
ATOM 1772 N N . ILE A 1 251 ? 48.573 27.393 53.410 1.00 29.56 231 ILE A N 1
ATOM 1773 C CA . ILE A 1 251 ? 47.139 27.153 53.557 1.00 34.68 231 ILE A CA 1
ATOM 1774 C C . ILE A 1 251 ? 46.851 25.654 53.607 1.00 35.33 231 ILE A C 1
ATOM 1775 O O . ILE A 1 251 ? 46.138 25.167 54.489 1.00 34.59 231 ILE A O 1
ATOM 1780 N N . LEU A 1 252 ? 47.414 24.925 52.650 1.00 32.30 232 LEU A N 1
ATOM 1781 C CA . LEU A 1 252 ? 47.167 23.479 52.560 1.00 35.27 232 LEU A CA 1
ATOM 1782 C C . LEU A 1 252 ? 47.789 22.704 53.722 1.00 38.13 232 LEU A C 1
ATOM 1783 O O . LEU A 1 252 ? 47.240 21.686 54.157 1.00 37.62 232 LEU A O 1
ATOM 1788 N N . GLU A 1 253 ? 48.923 23.179 54.228 1.00 34.48 233 GLU A N 1
ATOM 1789 C CA . GLU A 1 253 ? 49.521 22.604 55.437 1.00 34.24 233 GLU A CA 1
ATOM 1790 C C . GLU A 1 253 ? 48.518 22.696 56.585 1.00 38.21 233 GLU A C 1
ATOM 1791 O O . GLU A 1 253 ? 48.227 21.698 57.250 1.00 36.70 233 GLU A O 1
ATOM 1797 N N . ASP A 1 254 ? 47.973 23.890 56.794 1.00 33.13 234 ASP A N 1
ATOM 1798 C CA . ASP A 1 254 ? 46.986 24.121 57.851 1.00 35.07 234 ASP A CA 1
ATOM 1799 C C . ASP A 1 254 ? 45.697 23.344 57.596 1.00 39.50 234 ASP A C 1
ATOM 1800 O O . ASP A 1 254 ? 45.134 22.746 58.516 1.00 35.15 234 ASP A O 1
ATOM 1805 N N . PHE A 1 255 ? 45.249 23.350 56.342 1.00 34.55 235 PHE A N 1
ATOM 1806 C CA . PHE A 1 255 ? 44.031 22.654 55.931 1.00 35.28 235 PHE A CA 1
ATOM 1807 C C . PHE A 1 255 ? 44.142 21.159 56.208 1.00 39.37 235 PHE A C 1
ATOM 1808 O O . PHE A 1 255 ? 43.239 20.567 56.804 1.00 39.00 235 PHE A O 1
ATOM 1816 N N . LEU A 1 256 ? 45.268 20.568 55.812 1.00 32.81 236 LEU A N 1
ATOM 1817 C CA . LEU A 1 256 ? 45.520 19.134 56.006 1.00 43.22 236 LEU A CA 1
ATOM 1818 C C . LEU A 1 256 ? 45.495 18.746 57.490 1.00 38.34 236 LEU A C 1
ATOM 1819 O O . LEU A 1 256 ? 45.158 17.605 57.841 1.00 38.64 236 LEU A O 1
ATOM 1824 N N . ASN A 1 257 ? 45.854 19.685 58.367 1.00 33.91 237 ASN A N 1
ATOM 1825 C CA . ASN A 1 257 ? 45.854 19.395 59.792 1.00 32.75 237 ASN A CA 1
ATOM 1826 C C . ASN A 1 257 ? 44.465 19.442 60.433 1.00 36.85 237 ASN A C 1
ATOM 1827 O O . ASN A 1 257 ? 44.321 19.136 61.617 1.00 36.00 237 ASN A O 1
ATOM 1832 N N . THR A 1 258 ? 43.445 19.804 59.654 1.00 35.24 238 THR A N 1
ATOM 1833 C CA . THR A 1 258 ? 42.088 19.892 60.209 1.00 39.80 238 THR A CA 1
ATOM 1834 C C . THR A 1 258 ? 41.495 18.513 60.509 1.00 34.50 238 THR A C 1
ATOM 1835 O O . THR A 1 258 ? 40.958 18.300 61.597 1.00 37.81 238 THR A O 1
ATOM 1839 N N . ASN A 1 259 ? 41.600 17.581 59.563 1.00 32.08 239 ASN A N 1
ATOM 1840 C CA . ASN A 1 259 ? 41.245 16.178 59.833 1.00 44.80 239 ASN A CA 1
ATOM 1841 C C . ASN A 1 259 ? 41.914 15.197 58.878 1.00 33.55 239 ASN A C 1
ATOM 1842 O O . ASN A 1 259 ? 42.393 15.590 57.811 1.00 34.39 239 ASN A O 1
ATOM 1847 N N . SER A 1 260 ? 4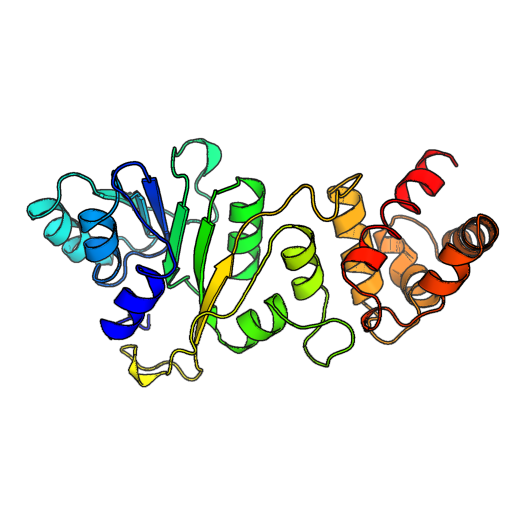1.932 13.922 59.271 1.00 36.34 240 SER A N 1
ATOM 1848 C CA . SER A 1 260 ? 42.605 12.881 58.493 1.00 37.38 240 SER A CA 1
ATOM 1849 C C . SER A 1 260 ? 41.985 12.641 57.122 1.00 40.32 240 SER A C 1
ATOM 1850 O O . SER A 1 260 ? 42.687 12.261 56.178 1.00 41.66 240 SER A O 1
ATOM 1853 N N . GLU A 1 261 ? 40.676 12.862 57.002 1.00 36.56 241 GLU A N 1
ATOM 1854 C CA . GLU A 1 261 ? 39.988 12.636 55.720 1.00 36.82 241 GLU A CA 1
ATOM 1855 C C . GLU A 1 261 ? 40.480 13.601 54.647 1.00 34.90 241 GLU A C 1
ATOM 1856 O O . GLU A 1 261 ? 40.730 13.201 53.504 1.00 40.57 241 GLU A O 1
ATOM 1862 N N . ILE A 1 262 ? 40.649 14.866 55.036 1.00 33.93 242 ILE A N 1
ATOM 1863 C CA . ILE A 1 262 ? 41.166 15.907 54.141 1.00 38.83 242 ILE A CA 1
ATOM 1864 C C . ILE A 1 262 ? 42.588 15.585 53.665 1.00 35.80 242 ILE A C 1
ATOM 1865 O O . ILE A 1 262 ? 42.902 15.719 52.473 1.00 40.32 242 ILE A O 1
ATOM 1870 N N . LYS A 1 263 ? 43.439 15.179 54.604 1.00 36.56 243 LYS A N 1
ATOM 1871 C CA . LYS A 1 263 ? 44.808 14.754 54.314 1.00 39.89 243 LYS A CA 1
ATOM 1872 C C . LYS A 1 263 ? 44.799 13.682 53.221 1.00 42.16 243 LYS A C 1
ATOM 1873 O O . LYS A 1 263 ? 45.510 13.796 52.221 1.00 41.38 243 LYS A O 1
ATOM 1879 N N . ASN A 1 264 ? 43.968 12.661 53.407 1.00 37.64 244 ASN A N 1
ATOM 1880 C CA . ASN A 1 264 ? 43.896 11.550 52.457 1.00 35.14 244 ASN A CA 1
ATOM 1881 C C . ASN A 1 264 ? 43.346 11.958 51.082 1.00 42.92 244 ASN A C 1
ATOM 1882 O O . ASN A 1 264 ? 43.818 11.486 50.047 1.00 43.27 244 ASN A O 1
ATOM 1887 N N . LEU A 1 265 ? 42.362 12.847 51.071 1.00 37.02 245 LEU A N 1
ATOM 1888 C CA . LEU A 1 265 ? 41.835 13.345 49.803 1.00 35.69 245 LEU A CA 1
ATOM 1889 C C . LEU A 1 265 ? 42.865 14.186 49.051 1.00 38.98 245 LEU A C 1
ATOM 1890 O O . LEU A 1 265 ? 43.103 13.955 47.852 1.00 40.49 245 LEU A O 1
ATOM 1895 N N . ILE A 1 266 ? 43.491 15.148 49.732 1.00 40.36 246 ILE A N 1
ATOM 1896 C CA . ILE A 1 266 ? 44.365 16.090 49.008 1.00 35.94 246 ILE A CA 1
ATOM 1897 C C . ILE A 1 266 ? 45.657 15.454 48.504 1.00 38.29 246 ILE A C 1
ATOM 1898 O O . ILE A 1 266 ? 46.312 15.995 47.601 1.00 42.41 246 ILE A O 1
ATOM 1903 N N . ASN A 1 267 ? 46.006 14.311 49.075 1.00 36.61 247 ASN A N 1
ATOM 1904 C CA . ASN A 1 267 ? 47.190 13.575 48.662 1.00 35.08 247 ASN A CA 1
ATOM 1905 C C . ASN A 1 267 ? 46.945 12.628 47.479 1.00 39.34 247 ASN A C 1
ATOM 1906 O O . ASN A 1 267 ? 47.894 12.127 46.885 1.00 39.49 247 ASN A O 1
ATOM 1911 N N . GLU A 1 268 ? 45.678 12.392 47.154 1.00 37.75 248 GLU A N 1
ATOM 1912 C CA . GLU A 1 268 ? 45.329 11.584 45.983 1.00 38.20 248 GLU A CA 1
ATOM 1913 C C . GLU A 1 268 ? 45.444 12.388 44.686 1.00 39.56 248 GLU A C 1
ATOM 1914 O O . GLU A 1 268 ? 45.302 13.619 44.692 1.00 36.95 248 GLU A O 1
ATOM 1920 N N . LYS A 1 269 ? 45.684 11.681 43.582 1.00 37.49 249 LYS A N 1
ATOM 1921 C CA . LYS A 1 269 ? 45.729 12.303 42.259 1.00 36.16 249 LYS A CA 1
ATOM 1922 C C . LYS A 1 269 ? 44.350 12.842 41.889 1.00 37.40 249 LYS A C 1
ATOM 1923 O O . LYS A 1 269 ? 43.332 12.192 42.113 1.00 36.01 249 LYS A O 1
ATOM 1929 N N . VAL A 1 270 ? 44.326 14.033 41.309 1.00 34.16 250 VAL A N 1
ATOM 1930 C CA . VAL A 1 270 ? 43.061 14.704 41.008 1.00 34.59 250 VAL A CA 1
ATOM 1931 C C . VAL A 1 270 ? 42.078 13.792 40.279 1.00 35.52 250 VAL A C 1
ATOM 1932 O O . VAL A 1 270 ? 40.929 13.674 40.696 1.00 36.30 250 VAL A O 1
ATOM 1936 N N . PHE A 1 271 ? 42.534 13.153 39.201 1.00 35.59 251 PHE A N 1
ATOM 1937 C CA . PHE A 1 271 ? 41.608 12.416 38.342 1.00 35.15 251 PHE A CA 1
ATOM 1938 C C . PHE A 1 271 ? 41.100 11.138 38.980 1.00 36.24 251 PHE A C 1
ATOM 1939 O O . PHE A 1 271 ? 40.198 10.490 38.437 1.00 36.74 251 PHE A O 1
ATOM 1947 N N . LYS A 1 272 ? 41.673 10.775 40.130 1.00 33.87 252 LYS A N 1
ATOM 1948 C CA . LYS A 1 272 ? 41.233 9.571 40.849 1.00 35.63 252 LYS A CA 1
ATOM 1949 C C . LYS A 1 272 ? 40.154 9.810 41.910 1.00 36.62 252 LYS A C 1
ATOM 1950 O O . LYS A 1 272 ? 39.569 8.845 42.419 1.00 34.98 252 LYS A O 1
ATOM 1956 N N . LEU A 1 273 ? 39.901 11.072 42.246 1.00 36.23 253 LEU A N 1
ATOM 1957 C CA . LEU A 1 273 ? 38.832 11.395 43.200 1.00 35.69 253 LEU A CA 1
ATOM 1958 C C . LEU A 1 273 ? 37.471 11.324 42.533 1.00 33.40 253 LEU A C 1
ATOM 1959 O O . LEU A 1 273 ? 37.300 11.787 41.393 1.00 36.23 253 LEU A O 1
ATOM 1964 N N . SER A 1 274 ? 36.515 10.758 43.270 1.00 33.87 254 SER A N 1
ATOM 1965 C CA . SER A 1 274 ? 35.130 10.670 42.821 1.00 37.11 254 SER A CA 1
ATOM 1966 C C . SER A 1 274 ? 34.519 12.067 42.799 1.00 36.48 254 SER A C 1
ATOM 1967 O O . SER A 1 274 ? 35.014 12.984 43.451 1.00 36.14 254 SER A O 1
ATOM 1970 N N . VAL A 1 275 ? 33.434 12.221 42.050 1.00 35.84 255 VAL A N 1
ATOM 1971 C CA . VAL A 1 275 ? 32.680 13.468 42.069 1.00 35.85 255 VAL A CA 1
ATOM 1972 C C . VAL A 1 275 ? 32.274 13.845 43.507 1.00 34.43 255 VAL A C 1
ATOM 1973 O O . VAL A 1 275 ? 32.467 14.984 43.932 1.00 36.28 255 VAL A O 1
ATOM 1977 N N . LYS A 1 276 ? 31.720 12.892 44.256 1.00 33.05 256 LYS A N 1
ATOM 1978 C CA . LYS A 1 276 ? 31.352 13.120 45.661 1.00 34.84 256 LYS A CA 1
ATOM 1979 C C . LYS A 1 276 ? 32.516 13.717 46.446 1.00 37.29 256 LYS A C 1
ATOM 1980 O O . LYS A 1 276 ? 32.360 14.709 47.177 1.00 37.63 256 LYS A O 1
ATOM 1986 N N . ASP A 1 277 ? 33.686 13.115 46.282 1.00 33.71 257 ASP A N 1
ATOM 1987 C CA . ASP A 1 277 ? 34.870 13.550 47.029 1.00 34.52 257 ASP A CA 1
ATOM 1988 C C . ASP A 1 277 ? 35.374 14.930 46.615 1.00 38.29 257 ASP A C 1
ATOM 1989 O O . ASP A 1 277 ? 35.810 15.706 47.455 1.00 37.83 257 ASP A O 1
ATOM 1994 N N . ILE A 1 278 ? 35.318 15.241 45.320 1.00 37.80 258 ILE A N 1
ATOM 1995 C CA . ILE A 1 278 ? 35.716 16.575 44.854 1.00 34.69 258 ILE A CA 1
ATOM 1996 C C . ILE A 1 278 ? 34.763 17.662 45.361 1.00 36.86 258 ILE A C 1
ATOM 1997 O O . ILE A 1 278 ? 35.196 18.725 45.832 1.00 37.05 258 ILE A O 1
ATOM 2002 N N . VAL A 1 279 ? 33.461 17.402 45.272 1.00 35.18 259 VAL A N 1
ATOM 2003 C CA . VAL A 1 279 ? 32.476 18.322 45.842 1.00 32.83 259 VAL A CA 1
ATOM 2004 C C . VAL A 1 279 ? 32.712 18.561 47.335 1.00 36.41 259 VAL A C 1
ATOM 2005 O O . VAL A 1 279 ? 32.761 19.717 47.772 1.00 37.95 259 VAL A O 1
ATOM 2009 N N A ASN A 1 280 ? 32.851 17.489 48.117 0.50 37.31 260 ASN A N 1
ATOM 2010 N N B ASN A 1 280 ? 32.847 17.470 48.096 0.50 38.12 260 ASN A N 1
ATOM 2011 C CA A ASN A 1 280 ? 33.048 17.629 49.563 0.50 33.19 260 ASN A CA 1
ATOM 2012 C CA B ASN A 1 280 ? 33.086 17.519 49.543 0.50 38.72 260 ASN A CA 1
ATOM 2013 C C A ASN A 1 280 ? 34.372 18.310 49.909 0.50 35.69 260 ASN A C 1
ATOM 2014 C C B ASN A 1 280 ? 34.357 18.279 49.896 0.50 37.58 260 ASN A C 1
ATOM 2015 O O A ASN A 1 280 ? 34.428 19.143 50.823 0.50 35.25 260 ASN A O 1
ATOM 2016 O O B ASN A 1 280 ? 34.361 19.128 50.794 0.50 40.19 260 ASN A O 1
ATOM 2025 N N . LEU A 1 281 ? 35.432 17.953 49.187 1.00 36.98 261 LEU A N 1
ATOM 2026 C CA . LEU A 1 281 ? 36.729 18.587 49.394 1.00 36.75 261 LEU A CA 1
ATOM 2027 C C . LEU A 1 281 ? 36.649 20.087 49.151 1.00 37.14 261 LEU A C 1
ATOM 2028 O O . LEU A 1 281 ? 37.127 20.884 49.964 1.00 41.39 261 LEU A O 1
ATOM 2033 N N . SER A 1 282 ? 36.032 20.464 48.037 1.00 36.99 262 SER A N 1
ATOM 2034 C CA . SER A 1 282 ? 35.887 21.874 47.688 1.00 34.52 262 SER A CA 1
ATOM 2035 C C . SER A 1 282 ? 34.991 22.617 48.699 1.00 37.05 262 SER A C 1
ATOM 2036 O O . SER A 1 282 ? 35.321 23.733 49.111 1.00 36.39 262 SER A O 1
ATOM 2039 N N . ASN A 1 283 ? 33.890 21.987 49.129 1.00 33.03 263 ASN A N 1
ATOM 2040 C CA . ASN A 1 283 ? 33.023 22.570 50.166 1.00 32.67 263 ASN A CA 1
ATOM 2041 C C . ASN A 1 283 ? 33.801 22.849 51.449 1.00 37.67 263 ASN A C 1
ATOM 2042 O O . ASN A 1 283 ? 33.718 23.945 52.013 1.00 35.43 263 ASN A O 1
ATOM 2047 N N A GLU A 1 284 ? 34.560 21.849 51.894 0.50 36.04 264 GLU A N 1
ATOM 2048 N N B GLU A 1 284 ? 34.564 21.858 51.910 0.50 38.05 264 GLU A N 1
ATOM 2049 C CA A GLU A 1 284 ? 35.357 21.951 53.112 0.50 36.65 264 GLU A CA 1
ATOM 2050 C CA B GLU A 1 284 ? 35.327 22.000 53.153 0.50 36.98 264 GLU A CA 1
ATOM 2051 C C A GLU A 1 284 ? 36.416 23.042 52.987 0.50 34.23 264 GLU A C 1
ATOM 2052 C C B GLU A 1 284 ? 36.448 23.035 53.007 0.50 37.05 264 GLU A C 1
ATOM 2053 O O A GLU A 1 284 ? 36.619 23.829 53.914 0.50 35.65 264 GLU A O 1
ATOM 2054 O O B GLU A 1 284 ? 36.726 23.780 53.947 0.50 38.59 264 GLU A O 1
ATOM 2065 N N . PHE A 1 285 ? 37.070 23.089 51.829 1.00 34.07 265 PHE A N 1
ATOM 2066 C CA . PHE A 1 285 ? 38.109 24.090 51.538 1.00 35.00 265 PHE A CA 1
ATOM 2067 C C . PHE A 1 285 ? 37.518 25.500 51.492 1.00 37.81 265 PHE A C 1
ATOM 2068 O O . PHE A 1 285 ? 38.101 26.443 52.042 1.00 38.59 265 PHE A O 1
ATOM 2076 N N . TYR A 1 286 ? 36.340 25.639 50.878 1.00 35.62 266 TYR A N 1
ATOM 2077 C CA . TYR A 1 286 ? 35.641 26.928 50.880 1.00 37.00 266 TYR A CA 1
ATOM 2078 C C . TYR A 1 286 ? 35.391 27.396 52.316 1.00 35.30 266 TYR A C 1
ATOM 2079 O O . TYR A 1 286 ? 35.767 28.518 52.704 1.00 39.02 266 TYR A O 1
ATOM 2088 N N . ARG A 1 287 ? 34.784 26.524 53.114 1.00 34.48 267 ARG A N 1
ATOM 2089 C CA . ARG A 1 287 ? 34.501 26.842 54.521 1.00 33.81 267 ARG A CA 1
ATOM 2090 C C . ARG A 1 287 ? 35.778 27.174 55.298 1.00 35.72 267 ARG A C 1
ATOM 2091 O O . ARG A 1 287 ? 35.785 28.079 56.138 1.00 36.80 267 ARG A O 1
ATOM 2099 N N . PHE A 1 288 ? 36.852 26.445 55.004 1.00 35.86 268 PHE A N 1
ATOM 2100 C CA . PHE A 1 288 ? 38.144 26.660 55.653 1.00 35.44 268 PHE A CA 1
ATOM 2101 C C . PHE A 1 288 ? 38.674 28.055 55.371 1.00 40.96 268 PHE A C 1
ATOM 2102 O O . PHE A 1 288 ? 39.065 28.782 56.299 1.00 38.09 268 PHE A O 1
ATOM 2110 N N . LEU A 1 289 ? 38.667 28.423 54.094 1.00 33.34 269 LEU A N 1
ATOM 2111 C CA . LEU A 1 289 ? 39.204 29.716 53.654 1.00 36.46 269 LEU A CA 1
ATOM 2112 C C . LEU A 1 289 ? 38.367 30.883 54.147 1.00 40.08 269 LEU A C 1
ATOM 2113 O O . LEU A 1 289 ? 38.911 31.929 54.497 1.00 46.29 269 LEU A O 1
ATOM 2118 N N . GLN A 1 290 ? 37.049 30.703 54.169 1.00 37.19 270 GLN A N 1
ATOM 2119 C CA . GLN A 1 290 ? 36.139 31.756 54.643 1.00 39.65 270 GLN A CA 1
ATOM 2120 C C . GLN A 1 290 ? 36.284 31.977 56.145 1.00 41.38 270 GLN A C 1
ATOM 2121 O O . GLN A 1 290 ? 36.150 33.099 56.637 1.00 39.54 270 GLN A O 1
ATOM 2127 N N . ASN A 1 291 ? 36.568 30.893 56.862 1.00 44.73 271 ASN A N 1
ATOM 2128 C CA . ASN A 1 291 ? 36.814 30.948 58.299 1.00 47.22 271 ASN A CA 1
ATOM 2129 C C . ASN A 1 291 ? 38.159 31.601 58.611 1.00 46.00 271 ASN A C 1
ATOM 2130 O O . ASN A 1 291 ? 38.315 32.241 59.656 1.00 54.83 271 ASN A O 1
ATOM 2132 N N . ARG A 1 292 ? 39.118 31.447 57.699 1.00 39.80 272 ARG A N 1
ATOM 2133 C CA . ARG A 1 292 ? 40.452 32.025 57.851 1.00 56.96 272 ARG A CA 1
ATOM 2134 C C . ARG A 1 292 ? 40.492 33.460 57.339 1.00 59.80 272 ARG A C 1
ATOM 2135 O O . ARG A 1 292 ? 41.286 34.272 57.813 1.00 60.08 272 ARG A O 1
#